Protein AF-0000000071929006 (afdb_homodimer)

Secondary structure (DSSP, 8-state):
--SSPP--EEEEEEEEEEETTEEEEEEEEETTEEEEE-SEEEPPTT--HHHHHHHHHHHHH-------EEEEEEEE--TT-SSEEEEEEEEEE-SS---S-----TT--EEEEEEE-HHHHHHTGGGBSSHHHHHHHHHHHTT--B-GGGEEEE-/--SSPP--EEEEEEEEEEETTEEEEEEEEETTEEEEE-SEEEPPTT--HHHHHHHHHHHHH-------EEEEEEEE--TT-SSEEEEEEEEEE-SS---S-----TT--EEEEEEE-HHHHHHTGGGBSSHHHHHHHHHHHTT--B-GGGEEEE-

Radius of gyration: 20.48 Å; Cα contacts (8 Å, |Δi|>4): 685; chains: 2; bounding box: 36×58×46 Å

Structure (mmCIF, N/CA/C/O backbone):
data_AF-0000000071929006-model_v1
#
loop_
_entity.id
_entity.type
_entity.pdbx_description
1 polymer 'Phosphatase NudJ'
#
loop_
_atom_site.group_PDB
_atom_site.id
_atom_site.type_symbol
_atom_site.label_atom_id
_atom_site.label_alt_id
_atom_site.label_comp_id
_atom_site.label_asym_id
_atom_site.label_entity_id
_atom_site.label_seq_id
_atom_site.pdbx_PDB_ins_code
_atom_site.Cartn_x
_atom_site.Cartn_y
_atom_site.Cartn_z
_atom_site.occupancy
_atom_site.B_iso_or_equiv
_atom_site.auth_seq_id
_atom_site.auth_comp_id
_atom_site.auth_asym_id
_atom_site.auth_atom_id
_atom_site.pdbx_PDB_model_num
ATOM 1 N N . MET A 1 1 ? 13.945 -11.727 -16.266 1 41.94 1 MET A N 1
ATOM 2 C CA . MET A 1 1 ? 13.828 -10.539 -15.414 1 41.94 1 MET A CA 1
ATOM 3 C C . MET A 1 1 ? 13.758 -9.273 -16.25 1 41.94 1 MET A C 1
ATOM 5 O O . MET A 1 1 ? 14.547 -9.094 -17.188 1 41.94 1 MET A O 1
ATOM 9 N N . SER A 1 2 ? 12.625 -8.641 -16.328 1 49.97 2 SER A N 1
ATOM 10 C CA . SER A 1 2 ? 12.688 -7.402 -17.109 1 49.97 2 SER A CA 1
ATOM 11 C C . SER A 1 2 ? 13.945 -6.609 -16.781 1 49.97 2 SER A C 1
ATOM 13 O O . SER A 1 2 ? 14.398 -6.602 -15.633 1 49.97 2 SER A O 1
ATOM 15 N N . ASP A 1 3 ? 14.703 -6.391 -17.781 1 58.72 3 ASP A N 1
ATOM 16 C CA . ASP A 1 3 ? 15.961 -5.66 -17.875 1 58.72 3 ASP A CA 1
ATOM 17 C C . ASP A 1 3 ? 15.859 -4.305 -17.172 1 58.72 3 ASP A C 1
ATOM 19 O O . ASP A 1 3 ? 16.781 -3.49 -17.234 1 58.72 3 ASP A O 1
ATOM 23 N N . HIS A 1 4 ? 14.656 -4.059 -16.688 1 66.06 4 HIS A N 1
ATOM 24 C CA . HIS A 1 4 ? 14.625 -2.707 -16.141 1 66.06 4 HIS A CA 1
ATOM 25 C C . HIS A 1 4 ? 15.156 -2.674 -14.711 1 66.06 4 HIS A C 1
ATOM 27 O O . HIS A 1 4 ? 14.922 -3.604 -13.938 1 66.06 4 HIS A O 1
ATOM 33 N N . PRO A 1 5 ? 16.094 -1.791 -14.578 1 77.19 5 PRO A N 1
ATOM 34 C CA . PRO A 1 5 ? 16.5 -1.598 -13.18 1 77.19 5 PRO A CA 1
ATOM 35 C C . PRO A 1 5 ? 15.312 -1.439 -12.234 1 77.19 5 PRO A C 1
ATOM 37 O O . PRO A 1 5 ? 14.219 -1.073 -12.672 1 77.19 5 PRO A O 1
ATOM 40 N N . PRO A 1 6 ? 15.469 -1.834 -11.141 1 82.88 6 PRO A N 1
ATOM 41 C CA . PRO A 1 6 ? 14.375 -1.71 -10.18 1 82.88 6 PRO A CA 1
ATOM 42 C C . PRO A 1 6 ? 13.852 -0.279 -10.055 1 82.88 6 PRO A C 1
ATOM 44 O O . PRO A 1 6 ? 14.633 0.673 -10.125 1 82.88 6 PRO A O 1
ATOM 47 N N . LEU A 1 7 ? 12.508 -0.113 -10.07 1 89.25 7 LEU A N 1
ATOM 48 C CA . LEU A 1 7 ? 11.844 1.174 -9.891 1 89.25 7 LEU A CA 1
ATOM 49 C C . LEU A 1 7 ? 12.273 1.827 -8.578 1 89.25 7 LEU A C 1
ATOM 51 O O . LEU A 1 7 ? 12.055 1.27 -7.5 1 89.25 7 LEU A O 1
ATOM 55 N N . PRO A 1 8 ? 13.039 2.947 -8.656 1 92.88 8 PRO A N 1
ATOM 56 C CA . PRO A 1 8 ? 13.352 3.631 -7.402 1 92.88 8 PRO A CA 1
ATOM 57 C C . PRO A 1 8 ? 12.109 3.984 -6.598 1 92.88 8 PRO A C 1
ATOM 59 O O . PRO A 1 8 ? 11.227 4.695 -7.094 1 92.88 8 PRO A O 1
ATOM 62 N N . THR A 1 9 ? 11.984 3.471 -5.402 1 96.19 9 THR A N 1
ATOM 63 C CA . THR A 1 9 ? 10.758 3.568 -4.625 1 96.19 9 THR A CA 1
ATOM 64 C C . THR A 1 9 ? 11.047 4.098 -3.223 1 96.19 9 THR A C 1
ATOM 66 O O . THR A 1 9 ? 12.039 3.723 -2.604 1 96.19 9 THR A O 1
ATOM 69 N N . ARG A 1 10 ? 10.227 5.039 -2.77 1 96.44 10 ARG A N 1
ATOM 70 C CA . ARG A 1 10 ? 10.234 5.523 -1.392 1 96.44 10 ARG A CA 1
ATOM 71 C C . ARG A 1 10 ? 8.922 5.184 -0.687 1 96.44 10 ARG A C 1
ATOM 73 O O . ARG A 1 10 ? 7.844 5.469 -1.203 1 96.44 10 ARG A O 1
ATOM 80 N N . LEU A 1 11 ? 9.055 4.543 0.433 1 97.5 11 LEU A N 1
ATOM 81 C CA . LEU A 1 11 ? 7.891 4.164 1.226 1 97.5 11 LEU A CA 1
ATOM 82 C C . LEU A 1 11 ? 7.586 5.219 2.285 1 97.5 11 LEU A C 1
ATOM 84 O O . LEU A 1 11 ? 8.43 5.512 3.135 1 97.5 11 LEU A O 1
ATOM 88 N N . THR A 1 12 ? 6.363 5.801 2.209 1 97.62 12 THR A N 1
ATOM 89 C CA . THR A 1 12 ? 5.996 6.855 3.145 1 97.62 12 THR A CA 1
ATOM 90 C C . THR A 1 12 ? 4.605 6.602 3.727 1 97.62 12 THR A C 1
ATOM 92 O O . THR A 1 12 ? 3.844 5.793 3.195 1 97.62 12 THR A O 1
ATOM 95 N N . VAL A 1 13 ? 4.359 7.242 4.824 1 98.56 13 VAL A N 1
ATOM 96 C CA . VAL A 1 13 ? 3.059 7.207 5.484 1 98.56 13 VAL A CA 1
ATOM 97 C C . VAL A 1 13 ? 2.598 8.633 5.797 1 98.56 13 VAL A C 1
ATOM 99 O O . VAL A 1 13 ? 3.42 9.539 5.941 1 98.56 13 VAL A O 1
ATOM 102 N N . ALA A 1 14 ? 1.337 8.789 5.828 1 98.62 14 ALA A N 1
ATOM 103 C CA . ALA A 1 14 ? 0.711 10.023 6.289 1 98.62 14 ALA A CA 1
ATOM 104 C C . ALA A 1 14 ? -0.351 9.742 7.348 1 98.62 14 ALA A C 1
ATOM 106 O O . ALA A 1 14 ? -0.972 8.672 7.344 1 98.62 14 ALA A O 1
ATOM 107 N N . ALA A 1 15 ? -0.536 10.617 8.219 1 98.75 15 ALA A N 1
ATOM 108 C CA . ALA A 1 15 ? -1.601 10.586 9.219 1 98.75 15 ALA A CA 1
ATOM 109 C C . ALA A 1 15 ? -2.713 11.57 8.867 1 98.75 15 ALA A C 1
ATOM 111 O O . ALA A 1 15 ? -2.502 12.781 8.875 1 98.75 15 ALA A O 1
ATOM 112 N N . LEU A 1 16 ? -3.82 11.109 8.523 1 98.81 16 LEU A N 1
ATOM 113 C CA . LEU A 1 16 ? -5.004 11.953 8.422 1 98.81 16 LEU A CA 1
ATOM 114 C C . LEU A 1 16 ? -5.707 12.078 9.766 1 98.81 16 LEU A C 1
ATOM 116 O O . LEU A 1 16 ? -6.355 11.133 10.219 1 98.81 16 LEU A O 1
ATOM 120 N N . VAL A 1 17 ? -5.582 13.172 10.344 1 98.56 17 VAL A N 1
ATOM 121 C CA . VAL A 1 17 ? -6.133 13.406 11.68 1 98.56 17 VAL A CA 1
ATOM 122 C C . VAL A 1 17 ? -7.359 14.312 11.578 1 98.56 17 VAL A C 1
ATOM 124 O O . VAL A 1 17 ? -7.289 15.406 11.016 1 98.56 17 VAL A O 1
ATOM 127 N N . HIS A 1 18 ? -8.414 13.797 12.078 1 98.44 18 HIS A N 1
ATOM 128 C CA . HIS A 1 18 ? -9.688 14.508 11.992 1 98.44 18 HIS A CA 1
ATOM 129 C C . HIS A 1 18 ? -10.273 14.742 13.375 1 98.44 18 HIS A C 1
ATOM 131 O O . HIS A 1 18 ? -10.234 13.852 14.227 1 98.44 18 HIS A O 1
ATOM 137 N N . TRP A 1 19 ? -10.742 15.891 13.609 1 96.75 19 TRP A N 1
ATOM 138 C CA . TRP A 1 19 ? -11.438 16.25 14.844 1 96.75 19 TRP A CA 1
ATOM 139 C C . TRP A 1 19 ? -12.539 17.266 14.57 1 96.75 19 TRP A C 1
ATOM 141 O O . TRP A 1 19 ? -12.266 18.391 14.141 1 96.75 19 TRP A O 1
ATOM 151 N N . GLN A 1 20 ? -13.758 16.906 14.781 1 94.69 20 GLN A N 1
ATOM 152 C CA . GLN A 1 20 ? -14.914 17.781 14.711 1 94.69 20 GLN A CA 1
ATOM 153 C C . GLN A 1 20 ? -14.906 18.609 13.43 1 94.69 20 GLN A C 1
ATOM 155 O O . GLN A 1 20 ? -15.031 19.844 13.469 1 94.69 20 GLN A O 1
ATOM 160 N N . GLY A 1 21 ? -14.711 17.953 12.359 1 95.88 21 GLY A N 1
ATOM 161 C CA . GLY A 1 21 ? -14.836 18.594 11.062 1 95.88 21 GLY A CA 1
ATOM 162 C C . GLY A 1 21 ? -13.562 19.297 10.617 1 95.88 21 GLY A C 1
ATOM 163 O O . GLY A 1 21 ? -13.531 19.922 9.555 1 95.88 21 GLY A O 1
ATOM 164 N N . ARG A 1 22 ? -12.57 19.234 11.375 1 97.31 22 ARG A N 1
ATOM 165 C CA . ARG A 1 22 ? -11.289 19.844 11.047 1 97.31 22 ARG A CA 1
ATOM 166 C C . ARG A 1 22 ? -10.203 18.797 10.844 1 97.31 22 ARG A C 1
ATOM 168 O O . ARG A 1 22 ? -10.281 17.703 11.406 1 97.31 22 ARG A O 1
ATOM 175 N N . PHE A 1 23 ? -9.25 19.156 10.07 1 98.31 23 PHE A N 1
ATOM 176 C CA . PHE A 1 23 ? -8.117 18.297 9.781 1 98.31 23 PHE A CA 1
ATOM 177 C C . PHE A 1 23 ? -6.816 18.938 10.258 1 98.31 23 PHE A C 1
ATOM 179 O O . PHE A 1 23 ? -6.621 20.141 10.117 1 98.31 23 PHE A O 1
ATOM 186 N N . LEU A 1 24 ? -5.953 18.078 10.805 1 97.69 24 LEU A N 1
ATOM 187 C CA . LEU A 1 24 ? -4.641 18.547 11.242 1 97.69 24 LEU A CA 1
ATOM 188 C C . LEU A 1 24 ? -3.662 18.578 10.07 1 97.69 24 LEU A C 1
ATOM 190 O O . LEU A 1 24 ? -3.439 17.578 9.406 1 97.69 24 LEU A O 1
ATOM 194 N N . LEU A 1 25 ? -3.117 19.734 9.773 1 97.44 25 LEU A N 1
ATOM 195 C CA . LEU A 1 25 ? -2.037 19.891 8.805 1 97.44 25 LEU A CA 1
ATOM 196 C C . LEU A 1 25 ? -0.809 20.516 9.461 1 97.44 25 LEU A C 1
ATOM 198 O O . LEU A 1 25 ? -0.928 21.234 10.453 1 97.44 25 LEU A O 1
ATOM 202 N N . VAL A 1 26 ? 0.302 20.188 8.93 1 96.5 26 VAL A N 1
ATOM 203 C CA . VAL A 1 26 ? 1.551 20.797 9.375 1 96.5 26 VAL A CA 1
ATOM 204 C C . VAL A 1 26 ? 2.08 21.734 8.297 1 96.5 26 VAL A C 1
ATOM 206 O O . VAL A 1 26 ? 1.919 21.484 7.105 1 96.5 26 VAL A O 1
ATOM 209 N N . GLU A 1 27 ? 2.594 22.766 8.766 1 94.94 27 GLU A N 1
ATOM 210 C CA . GLU A 1 27 ? 3.256 23.734 7.898 1 94.94 27 GLU A CA 1
ATOM 211 C C . GLU A 1 27 ? 4.762 23.484 7.844 1 94.94 27 GLU A C 1
ATOM 213 O O . GLU A 1 27 ? 5.43 23.438 8.883 1 94.94 27 GLU A O 1
ATOM 218 N N . GLU A 1 28 ? 5.223 23.266 6.684 1 92.88 28 GLU A N 1
ATOM 219 C CA . GLU A 1 28 ? 6.648 23 6.5 1 92.88 28 GLU A CA 1
ATOM 220 C C . GLU A 1 28 ? 7.258 23.969 5.492 1 92.88 28 GLU A C 1
ATOM 222 O O . GLU A 1 28 ? 6.562 24.469 4.609 1 92.88 28 GLU A O 1
ATOM 227 N N . GLU A 1 29 ? 8.531 24.219 5.688 1 88.31 29 GLU A N 1
ATOM 228 C CA . GLU A 1 29 ? 9.273 25.016 4.711 1 88.31 29 GLU A CA 1
ATOM 229 C C . GLU A 1 29 ? 10.031 24.109 3.732 1 88.31 29 GLU A C 1
ATOM 231 O O . GLU A 1 29 ? 10.859 23.297 4.145 1 88.31 29 GLU A O 1
ATOM 236 N N . ILE A 1 30 ? 9.719 24.234 2.457 1 84.06 30 ILE A N 1
ATOM 237 C CA . ILE A 1 30 ? 10.375 23.469 1.397 1 84.06 30 ILE A CA 1
ATOM 238 C C . ILE A 1 30 ? 10.922 24.422 0.342 1 84.06 30 ILE A C 1
ATOM 240 O O . ILE A 1 30 ? 10.164 25.141 -0.317 1 84.06 30 ILE A O 1
ATOM 244 N N . LYS A 1 31 ? 12.219 24.438 0.103 1 84.69 31 LYS A N 1
ATOM 245 C CA . LYS A 1 31 ? 12.883 25.297 -0.875 1 84.69 31 LYS A CA 1
ATOM 246 C C . LYS A 1 31 ? 12.453 26.75 -0.703 1 84.69 31 LYS A C 1
ATOM 248 O O . LYS A 1 31 ? 12.086 27.406 -1.675 1 84.69 31 LYS A O 1
ATOM 253 N N . GLY A 1 32 ? 12.305 27.172 0.495 1 85.19 32 GLY A N 1
ATOM 254 C CA . GLY A 1 32 ? 12.016 28.547 0.821 1 85.19 32 GLY A CA 1
ATOM 255 C C . GLY A 1 32 ? 10.539 28.891 0.739 1 85.19 32 GLY A C 1
ATOM 256 O O . GLY A 1 32 ? 10.148 30.047 0.874 1 85.19 32 GLY A O 1
ATOM 257 N N . GLN A 1 33 ? 9.688 27.922 0.508 1 90.56 33 GLN A N 1
ATOM 258 C CA . GLN A 1 33 ? 8.25 28.125 0.433 1 90.56 33 GLN A CA 1
ATOM 259 C C . GLN A 1 33 ? 7.523 27.344 1.522 1 90.56 33 GLN A C 1
ATOM 261 O O . GLN A 1 33 ? 7.902 26.219 1.839 1 90.56 33 GLN A O 1
ATOM 266 N N . CYS A 1 34 ? 6.508 28 2.027 1 91.81 34 CYS A N 1
ATOM 267 C CA . CYS A 1 34 ? 5.668 27.328 3.006 1 91.81 34 CYS A CA 1
ATOM 268 C C . CYS A 1 34 ? 4.66 26.422 2.318 1 91.81 34 CYS A C 1
ATOM 270 O O . CYS A 1 34 ? 3.98 26.828 1.379 1 91.81 34 CYS A O 1
ATOM 272 N N . ARG A 1 35 ? 4.668 25.219 2.783 1 95.88 35 ARG A N 1
ATOM 273 C CA . ARG A 1 35 ? 3.73 24.219 2.258 1 95.88 35 ARG A CA 1
ATOM 274 C C . ARG A 1 35 ? 2.957 23.547 3.385 1 95.88 35 ARG A C 1
ATOM 276 O O . ARG A 1 35 ? 3.463 23.422 4.5 1 95.88 35 ARG A O 1
ATOM 283 N N . PHE A 1 36 ? 1.755 23.156 3.072 1 96.94 36 PHE A N 1
ATOM 284 C CA . PHE A 1 36 ? 0.918 22.422 4.02 1 96.94 36 PHE A CA 1
ATOM 285 C C . PHE A 1 36 ? 0.869 20.938 3.674 1 96.94 36 PHE A C 1
ATOM 287 O O . PHE A 1 36 ? 0.676 20.578 2.512 1 96.94 36 PHE A O 1
ATOM 294 N N . ASN A 1 37 ? 1.076 20.219 4.68 1 97.12 37 ASN A N 1
ATOM 295 C CA . ASN A 1 37 ? 1.075 18.766 4.539 1 97.12 37 ASN A CA 1
ATOM 296 C C . ASN A 1 37 ? 0.328 18.094 5.684 1 97.12 37 ASN A C 1
ATOM 298 O O . ASN A 1 37 ? -0.035 18.75 6.664 1 97.12 37 ASN A O 1
ATOM 302 N N . GLN A 1 38 ? -0.061 16.891 5.562 1 98.06 38 GLN A N 1
ATOM 303 C CA . GLN A 1 38 ? -0.378 16.047 6.707 1 98.06 38 GLN A CA 1
ATOM 304 C C . GLN A 1 38 ? 0.888 15.617 7.449 1 98.06 38 GLN A C 1
ATOM 306 O O . GLN A 1 38 ? 1.979 15.625 6.875 1 98.06 38 GLN A O 1
ATOM 311 N N . PRO A 1 39 ? 0.775 15.367 8.805 1 97.06 39 PRO A N 1
ATOM 312 C CA . PRO A 1 39 ? 1.935 14.688 9.383 1 97.06 39 PRO A CA 1
ATOM 313 C C . PRO A 1 39 ? 2.336 13.43 8.609 1 97.06 39 PRO A C 1
ATOM 315 O O . PRO A 1 39 ? 1.505 12.547 8.391 1 97.06 39 PRO A O 1
ATOM 318 N N . ALA A 1 40 ? 3.561 13.422 8.148 1 97.12 40 ALA A N 1
ATOM 319 C CA . ALA A 1 40 ? 3.982 12.352 7.246 1 97.12 40 ALA A CA 1
ATOM 320 C C . ALA A 1 40 ? 5.496 12.148 7.305 1 97.12 40 ALA A C 1
ATOM 322 O O . ALA A 1 40 ? 6.219 12.992 7.844 1 97.12 40 ALA A O 1
ATOM 323 N N . GLY A 1 41 ? 5.949 11.055 6.758 1 95.56 41 GLY A N 1
ATOM 324 C CA . GLY A 1 41 ? 7.379 10.805 6.684 1 95.56 41 GLY A CA 1
ATOM 325 C C . GLY A 1 41 ? 7.719 9.438 6.121 1 95.56 41 GLY A C 1
ATOM 326 O O . GLY A 1 41 ? 6.828 8.688 5.727 1 95.56 41 GLY A O 1
ATOM 327 N N . HIS A 1 42 ? 8.969 9.188 6.055 1 96.88 42 HIS A N 1
ATOM 328 C CA . HIS A 1 42 ? 9.461 7.91 5.559 1 96.88 42 HIS A CA 1
ATOM 329 C C . HIS A 1 42 ? 9.305 6.812 6.609 1 96.88 42 HIS A C 1
ATOM 331 O O . HIS A 1 42 ? 9.406 7.082 7.809 1 96.88 42 HIS A O 1
ATOM 337 N N . VAL A 1 43 ? 9.016 5.637 6.086 1 97.19 43 VAL A N 1
ATOM 338 C CA . VAL A 1 43 ? 9.047 4.473 6.969 1 97.19 43 VAL A CA 1
ATOM 339 C C . VAL A 1 43 ? 10.492 4.129 7.324 1 97.19 43 VAL A C 1
ATOM 341 O O . VAL A 1 43 ? 11.367 4.148 6.461 1 97.19 43 VAL A O 1
ATOM 344 N N . GLU A 1 44 ? 10.75 3.852 8.578 1 95.31 44 GLU A N 1
ATOM 345 C CA . GLU A 1 44 ? 12.086 3.518 9.055 1 95.31 44 GLU A CA 1
ATOM 346 C C . GLU A 1 44 ? 12.258 2.01 9.219 1 95.31 44 GLU A C 1
ATOM 348 O O . GLU A 1 44 ? 11.266 1.277 9.312 1 95.31 44 GLU A O 1
ATOM 353 N N . PRO A 1 45 ? 13.508 1.578 9.219 1 93.19 45 PRO A N 1
ATOM 354 C CA . PRO A 1 45 ? 13.742 0.142 9.391 1 93.19 45 PRO A CA 1
ATOM 355 C C . PRO A 1 45 ? 13.125 -0.408 10.672 1 93.19 45 PRO A C 1
ATOM 357 O O . PRO A 1 45 ? 13.234 0.217 11.734 1 93.19 45 PRO A O 1
ATOM 360 N N . GLY A 1 46 ? 12.414 -1.572 10.539 1 92.19 46 GLY A N 1
ATOM 361 C CA . GLY A 1 46 ? 11.914 -2.273 11.711 1 92.19 46 GLY A CA 1
ATOM 362 C C . GLY A 1 46 ? 10.516 -1.855 12.109 1 92.19 46 GLY A C 1
ATOM 363 O O . GLY A 1 46 ? 9.914 -2.449 13.008 1 92.19 46 GLY A O 1
ATOM 364 N N . GLU A 1 47 ? 9.922 -0.878 11.508 1 95.5 47 GLU A N 1
ATOM 365 C CA . GLU A 1 47 ? 8.562 -0.493 11.844 1 95.5 47 GLU A CA 1
ATOM 366 C C . GLU A 1 47 ? 7.582 -0.885 10.742 1 95.5 47 GLU A C 1
ATOM 368 O O . GLU A 1 47 ? 7.957 -0.95 9.57 1 95.5 47 GLU A O 1
ATOM 373 N N . ASP A 1 48 ? 6.395 -1.175 11.133 1 97.62 48 ASP A N 1
ATOM 374 C CA . ASP A 1 48 ? 5.34 -1.362 10.141 1 97.62 48 ASP A CA 1
ATOM 375 C C . ASP A 1 48 ? 4.688 -0.031 9.781 1 97.62 48 ASP A C 1
ATOM 377 O O . ASP A 1 48 ? 5.094 1.022 10.273 1 97.62 48 ASP A O 1
ATOM 381 N N . LEU A 1 49 ? 3.742 -0.049 8.945 1 98.44 49 LEU A N 1
ATOM 382 C CA . LEU A 1 49 ? 3.166 1.172 8.391 1 98.44 49 LEU A CA 1
ATOM 383 C C . LEU A 1 49 ? 2.398 1.944 9.453 1 98.44 49 LEU A C 1
ATOM 385 O O . LEU A 1 49 ? 2.443 3.176 9.484 1 98.44 49 LEU A O 1
ATOM 389 N N . ILE A 1 50 ? 1.713 1.208 10.305 1 98.75 50 ILE A N 1
ATOM 390 C CA . ILE A 1 50 ? 0.917 1.833 11.352 1 98.75 50 ILE A CA 1
ATOM 391 C C . ILE A 1 50 ? 1.84 2.473 12.391 1 98.75 50 ILE A C 1
ATOM 393 O O . ILE A 1 50 ? 1.622 3.613 12.805 1 98.75 50 ILE A O 1
ATOM 397 N N . GLN A 1 51 ? 2.869 1.768 12.766 1 98.38 51 GLN A N 1
ATOM 398 C CA . GLN A 1 51 ? 3.865 2.297 13.688 1 98.38 51 GLN A CA 1
ATOM 399 C C . GLN A 1 51 ? 4.508 3.568 13.141 1 98.38 51 GLN A C 1
ATOM 401 O O . GLN A 1 51 ? 4.695 4.539 13.875 1 98.38 51 GLN A O 1
ATOM 406 N N . ALA A 1 52 ? 4.887 3.531 11.914 1 98 52 ALA A N 1
ATOM 407 C CA . ALA A 1 52 ? 5.488 4.691 11.266 1 98 52 ALA A CA 1
ATOM 408 C C . ALA A 1 52 ? 4.551 5.895 11.32 1 98 52 ALA A C 1
ATOM 410 O O . ALA A 1 52 ? 4.977 7.008 11.641 1 98 52 ALA A O 1
ATOM 411 N N . ALA A 1 53 ? 3.256 5.691 11.016 1 98.5 53 ALA A N 1
ATOM 412 C CA . ALA A 1 53 ? 2.277 6.773 11.031 1 98.5 53 ALA A CA 1
ATOM 413 C C . ALA A 1 53 ? 2.141 7.371 12.43 1 98.5 53 ALA A C 1
ATOM 415 O O . ALA A 1 53 ? 2.102 8.594 12.586 1 98.5 53 ALA A O 1
ATOM 416 N N . CYS A 1 54 ? 2.098 6.488 13.406 1 98.12 54 CYS A N 1
ATOM 417 C CA . CYS A 1 54 ? 1.987 6.938 14.789 1 98.12 54 CYS A CA 1
ATOM 418 C C . CYS A 1 54 ? 3.225 7.727 15.203 1 98.12 54 CYS A C 1
ATOM 420 O O . CYS A 1 54 ? 3.113 8.758 15.867 1 98.12 54 CYS A O 1
ATOM 422 N N . ARG A 1 55 ? 4.363 7.219 14.859 1 96.88 55 ARG A N 1
ATOM 423 C CA . ARG A 1 55 ? 5.609 7.898 15.195 1 96.88 55 ARG A CA 1
ATOM 424 C C . ARG A 1 55 ? 5.668 9.281 14.555 1 96.88 55 ARG A C 1
ATOM 426 O O . ARG A 1 55 ? 5.961 10.273 15.234 1 96.88 55 ARG A O 1
ATOM 433 N N . GLU A 1 56 ? 5.387 9.367 13.258 1 96.44 56 GLU A N 1
ATOM 434 C CA . GLU A 1 56 ? 5.434 10.641 12.539 1 96.44 56 GLU A CA 1
ATOM 435 C C . GLU A 1 56 ? 4.426 11.633 13.117 1 96.44 56 GLU A C 1
ATOM 437 O O . GLU A 1 56 ? 4.699 12.828 13.188 1 96.44 56 GLU A O 1
ATOM 442 N N . LEU A 1 57 ? 3.221 11.141 13.438 1 96.75 57 LEU A N 1
ATOM 443 C CA . LEU A 1 57 ? 2.225 12 14.078 1 96.75 57 LEU A CA 1
ATOM 444 C C . LEU A 1 57 ? 2.773 12.617 15.359 1 96.75 57 LEU A C 1
ATOM 446 O O . LEU A 1 57 ? 2.701 13.836 15.547 1 96.75 57 LEU A O 1
ATOM 450 N N . LYS A 1 58 ? 3.355 11.789 16.156 1 95.31 58 LYS A N 1
ATOM 451 C CA . LYS A 1 58 ? 3.904 12.258 17.422 1 95.31 58 LYS A CA 1
ATOM 452 C C . LYS A 1 58 ? 5.07 13.219 17.203 1 95.31 58 LYS A C 1
ATOM 454 O O . LYS A 1 58 ? 5.129 14.289 17.812 1 95.31 58 LYS A O 1
ATOM 459 N N . GLU A 1 59 ? 5.973 12.859 16.359 1 93.81 59 GLU A N 1
ATOM 460 C CA . GLU A 1 59 ? 7.172 13.656 16.109 1 93.81 59 GLU A CA 1
ATOM 461 C C . GLU A 1 59 ? 6.816 15.039 15.578 1 93.81 59 GLU A C 1
ATOM 463 O O . GLU A 1 59 ? 7.387 16.047 16.016 1 93.81 59 GLU A O 1
ATOM 468 N N . GLU A 1 60 ? 5.859 15.109 14.688 1 94.88 60 GLU A N 1
ATOM 469 C CA . GLU A 1 60 ? 5.629 16.359 13.969 1 94.88 60 GLU A CA 1
ATOM 470 C C . GLU A 1 60 ? 4.566 17.203 14.656 1 94.88 60 GLU A C 1
ATOM 472 O O . GLU A 1 60 ? 4.43 18.391 14.367 1 94.88 60 GLU A O 1
ATOM 477 N N . THR A 1 61 ? 3.791 16.625 15.594 1 94.56 61 THR A N 1
ATOM 478 C CA . THR A 1 61 ? 2.68 17.391 16.141 1 94.56 61 THR A CA 1
ATOM 479 C C . THR A 1 61 ? 2.604 17.234 17.656 1 94.56 61 THR A C 1
ATOM 481 O O . THR A 1 61 ? 1.888 17.984 18.328 1 94.56 61 THR A O 1
ATOM 484 N N . GLY A 1 62 ? 3.275 16.234 18.203 1 92.81 62 GLY A N 1
ATOM 485 C CA . GLY A 1 62 ? 3.197 15.953 19.625 1 92.81 62 GLY A CA 1
ATOM 486 C C . GLY A 1 62 ? 1.963 15.156 20.016 1 92.81 62 GLY A C 1
ATOM 487 O O . GLY A 1 62 ? 1.798 14.781 21.172 1 92.81 62 GLY A O 1
ATOM 488 N N . LEU A 1 63 ? 1.146 14.789 19.109 1 93.75 63 LEU A N 1
ATOM 489 C CA . LEU A 1 63 ? -0.099 14.086 19.406 1 93.75 63 LEU A CA 1
ATOM 490 C C . LEU A 1 63 ? 0.115 12.578 19.406 1 93.75 63 LEU A C 1
ATOM 492 O O . LEU A 1 63 ? 0.855 12.055 18.562 1 93.75 63 LEU A O 1
ATOM 496 N N . THR A 1 64 ? -0.528 12 20.359 1 94.12 64 THR A N 1
ATOM 497 C CA . THR A 1 64 ? -0.673 10.555 20.359 1 94.12 64 THR A CA 1
ATOM 498 C C . THR A 1 64 ? -2.143 10.156 20.25 1 94.12 64 THR A C 1
ATOM 500 O O . THR A 1 64 ? -2.998 10.719 20.938 1 94.12 64 THR A O 1
ATOM 503 N N . ALA A 1 65 ? -2.416 9.336 19.375 1 95.62 65 ALA A N 1
ATOM 504 C CA . ALA A 1 65 ? -3.781 8.859 19.141 1 95.62 65 ALA A CA 1
ATOM 505 C C . ALA A 1 65 ? -3.789 7.438 18.594 1 95.62 65 ALA A C 1
ATOM 507 O O . ALA A 1 65 ? -2.781 6.969 18.062 1 95.62 65 ALA A O 1
ATOM 508 N N . ALA A 1 66 ? -4.898 6.777 18.766 1 96.81 66 ALA A N 1
ATOM 509 C CA . ALA A 1 66 ? -5.062 5.441 18.203 1 96.81 66 ALA A CA 1
ATOM 510 C C . ALA A 1 66 ? -5.531 5.512 16.75 1 96.81 66 ALA A C 1
ATOM 512 O O . ALA A 1 66 ? -6.48 6.23 16.422 1 96.81 66 ALA A O 1
ATOM 513 N N . PRO A 1 67 ? -4.859 4.797 15.883 1 98.5 67 PRO A N 1
ATOM 514 C CA . PRO A 1 67 ? -5.363 4.738 14.508 1 98.5 67 PRO A CA 1
ATOM 515 C C . PRO A 1 67 ? -6.738 4.082 14.406 1 98.5 67 PRO A C 1
ATOM 517 O O . PRO A 1 67 ? -7.035 3.145 15.156 1 98.5 67 PRO A O 1
ATOM 520 N N . THR A 1 68 ? -7.559 4.453 13.453 1 98.44 68 THR A N 1
ATOM 521 C CA . THR A 1 68 ? -8.938 3.98 13.383 1 98.44 68 THR A CA 1
ATOM 522 C C . THR A 1 68 ? -9.211 3.311 12.039 1 98.44 68 THR A C 1
ATOM 524 O O . THR A 1 68 ? -10.234 2.648 11.867 1 98.44 68 THR A O 1
ATOM 527 N N . GLY A 1 69 ? -8.414 3.482 11.094 1 98.56 69 GLY A N 1
ATOM 528 C CA . GLY A 1 69 ? -8.508 2.934 9.75 1 98.56 69 GLY A CA 1
ATOM 529 C C . GLY A 1 69 ? -7.441 3.461 8.82 1 98.56 69 GLY A C 1
ATOM 530 O O . GLY A 1 69 ? -6.473 4.082 9.258 1 98.56 69 GLY A O 1
ATOM 531 N N . TRP A 1 70 ? -7.527 3.186 7.527 1 98.62 70 TRP A N 1
ATOM 532 C CA . TRP A 1 70 ? -6.629 3.773 6.535 1 98.62 70 TRP A CA 1
ATOM 533 C C . TRP A 1 70 ? -7.344 3.971 5.203 1 98.62 70 TRP A C 1
ATOM 535 O O . TRP A 1 70 ? -8.492 3.553 5.039 1 98.62 70 TRP A O 1
ATOM 545 N N . LEU A 1 71 ? -6.793 4.699 4.32 1 98.81 71 LEU A N 1
ATOM 546 C CA . LEU A 1 71 ? -7.516 5.223 3.164 1 98.81 71 LEU A CA 1
ATOM 547 C C . LEU A 1 71 ? -7.129 4.469 1.896 1 98.81 71 LEU A C 1
ATOM 549 O O . LEU A 1 71 ? -7.82 4.562 0.879 1 98.81 71 LEU A O 1
ATOM 553 N N . GLY A 1 72 ? -5.988 3.758 1.91 1 98.44 72 GLY A N 1
ATOM 554 C CA . GLY A 1 72 ? -5.535 3.062 0.716 1 98.44 72 GLY A CA 1
ATOM 555 C C . GLY A 1 72 ? -4.082 3.35 0.375 1 98.44 72 GLY A C 1
ATOM 556 O O . GLY A 1 72 ? -3.307 3.764 1.238 1 98.44 72 GLY A O 1
ATOM 557 N N . VAL A 1 73 ? -3.709 3.033 -0.819 1 98.75 73 VAL A N 1
ATOM 558 C CA . VAL A 1 73 ? -2.352 3.232 -1.312 1 98.75 73 VAL A CA 1
ATOM 559 C C . VAL A 1 73 ? -2.354 4.277 -2.426 1 98.75 73 VAL A C 1
ATOM 561 O O . VAL A 1 73 ? -3.207 4.242 -3.316 1 98.75 73 VAL A O 1
ATOM 564 N N . TYR A 1 74 ? -1.456 5.18 -2.311 1 98.5 74 TYR A N 1
ATOM 565 C CA . TYR A 1 74 ? -1.271 6.215 -3.322 1 98.5 74 TYR A CA 1
ATOM 566 C C . TYR A 1 74 ? 0.12 6.133 -3.939 1 98.5 74 TYR A C 1
ATOM 568 O O . TYR A 1 74 ? 1.124 6.312 -3.246 1 98.5 74 TYR A O 1
ATOM 576 N N . LEU A 1 75 ? 0.177 5.844 -5.203 1 97.75 75 LEU A N 1
ATOM 577 C CA . LEU A 1 75 ? 1.425 6.016 -5.941 1 97.75 75 LEU A CA 1
ATOM 578 C C . LEU A 1 75 ? 1.568 7.449 -6.438 1 97.75 75 LEU A C 1
ATOM 580 O O . LEU A 1 75 ? 0.619 8.023 -6.98 1 97.75 75 LEU A O 1
ATOM 584 N N . TYR A 1 76 ? 2.707 7.984 -6.117 1 96.94 76 TYR A N 1
ATOM 585 C CA . TYR A 1 76 ? 2.959 9.367 -6.512 1 96.94 76 TYR A CA 1
ATOM 586 C C . TYR A 1 76 ? 4.352 9.516 -7.113 1 96.94 76 TYR A C 1
ATOM 588 O O . TYR A 1 76 ? 5.348 9.148 -6.488 1 96.94 76 TYR A O 1
ATOM 596 N N . LYS A 1 77 ? 4.402 9.984 -8.336 1 95.69 77 LYS A N 1
ATOM 597 C CA . LYS A 1 77 ? 5.664 10.281 -9.016 1 95.69 77 LYS A CA 1
ATOM 598 C C . LYS A 1 77 ? 5.766 11.773 -9.352 1 95.69 77 LYS A C 1
ATOM 600 O O . LYS A 1 77 ? 5.32 12.203 -10.406 1 95.69 77 LYS A O 1
ATOM 605 N N . PRO A 1 78 ? 6.457 12.516 -8.414 1 92 78 PRO A N 1
ATOM 606 C CA . PRO A 1 78 ? 6.652 13.93 -8.75 1 92 78 PRO A CA 1
ATOM 607 C C . PRO A 1 78 ? 7.469 14.133 -10.023 1 92 78 PRO A C 1
ATOM 609 O O . PRO A 1 78 ? 8.367 13.336 -10.312 1 92 78 PRO A O 1
ATOM 612 N N . ALA A 1 79 ? 7.254 15.203 -10.711 1 87.94 79 ALA A N 1
ATOM 613 C CA . ALA A 1 79 ? 7.949 15.484 -11.969 1 87.94 79 ALA A CA 1
ATOM 614 C C . ALA A 1 79 ? 9.445 15.672 -11.734 1 87.94 79 ALA A C 1
ATOM 616 O O . ALA A 1 79 ? 10.258 15.312 -12.586 1 87.94 79 ALA A O 1
ATOM 617 N N . ASP A 1 80 ? 9.75 16.156 -10.688 1 87.81 80 ASP A N 1
ATOM 618 C CA . ASP A 1 80 ? 11.141 16.531 -10.445 1 87.81 80 ASP A CA 1
ATOM 619 C C . ASP A 1 80 ? 11.867 15.469 -9.633 1 87.81 80 ASP A C 1
ATOM 621 O O . ASP A 1 80 ? 12.953 15.719 -9.109 1 87.81 80 ASP A O 1
ATOM 625 N N . SER A 1 81 ? 11.32 14.281 -9.508 1 88.44 81 SER A N 1
ATOM 626 C CA . SER A 1 81 ? 11.953 13.219 -8.734 1 88.44 81 SER A CA 1
ATOM 627 C C . SER A 1 81 ? 12.125 11.953 -9.57 1 88.44 81 SER A C 1
ATOM 629 O O . SER A 1 81 ? 11.297 11.656 -10.43 1 88.44 81 SER A O 1
ATOM 631 N N . GLU A 1 82 ? 13.141 11.258 -9.227 1 89.25 82 GLU A N 1
ATOM 632 C CA . GLU A 1 82 ? 13.352 9.969 -9.875 1 89.25 82 GLU A CA 1
ATOM 633 C C . GLU A 1 82 ? 12.609 8.859 -9.133 1 89.25 82 GLU A C 1
ATOM 635 O O . GLU A 1 82 ? 12.344 7.793 -9.703 1 89.25 82 GLU A O 1
ATOM 640 N N . ALA A 1 83 ? 12.328 9.156 -7.977 1 93.5 83 ALA A N 1
ATOM 641 C CA . ALA A 1 83 ? 11.711 8.117 -7.152 1 93.5 83 ALA A CA 1
ATOM 642 C C . ALA A 1 83 ? 10.195 8.156 -7.266 1 93.5 83 ALA A C 1
ATOM 644 O O . ALA A 1 83 ? 9.602 9.227 -7.387 1 93.5 83 ALA A O 1
ATOM 645 N N . THR A 1 84 ? 9.625 7.008 -7.266 1 95.88 84 THR A N 1
ATOM 646 C CA . THR A 1 84 ? 8.188 6.859 -7.051 1 95.88 84 THR A CA 1
ATOM 647 C C . THR A 1 84 ? 7.879 6.664 -5.57 1 95.88 84 THR A C 1
ATOM 649 O O . THR A 1 84 ? 8.516 5.852 -4.898 1 95.88 84 THR A O 1
ATOM 652 N N . PHE A 1 85 ? 6.938 7.473 -5.141 1 96.38 85 PHE A N 1
ATOM 653 C CA . PHE A 1 85 ? 6.512 7.348 -3.75 1 96.38 85 PHE A CA 1
ATOM 654 C C . PHE A 1 85 ? 5.32 6.402 -3.633 1 96.38 85 PHE A C 1
ATOM 656 O O . PHE A 1 85 ? 4.375 6.488 -4.418 1 96.38 85 PHE A O 1
ATOM 663 N N . VAL A 1 86 ? 5.422 5.477 -2.744 1 97.75 86 VAL A N 1
ATOM 664 C CA . VAL A 1 86 ? 4.289 4.668 -2.301 1 97.75 86 VAL A CA 1
ATOM 665 C C . VAL A 1 86 ? 3.84 5.121 -0.915 1 97.75 86 VAL A C 1
ATOM 667 O O . VAL A 1 86 ? 4.539 4.902 0.076 1 97.75 86 VAL A O 1
ATOM 670 N N . ARG A 1 87 ? 2.697 5.754 -0.878 1 98.06 87 ARG A N 1
ATOM 671 C CA . ARG A 1 87 ? 2.205 6.379 0.344 1 98.06 87 ARG A CA 1
ATOM 672 C C . ARG A 1 87 ? 0.916 5.723 0.82 1 98.06 87 ARG A C 1
ATOM 674 O O . ARG A 1 87 ? 0.043 5.398 0.011 1 98.06 87 ARG A O 1
ATOM 681 N N . THR A 1 88 ? 0.796 5.359 2.039 1 98.38 88 THR A N 1
ATOM 682 C CA . THR A 1 88 ? -0.471 5.008 2.672 1 98.38 88 THR A CA 1
ATOM 683 C C . THR A 1 88 ? -0.868 6.055 3.707 1 98.38 88 THR A C 1
ATOM 685 O O . THR A 1 88 ? -0.007 6.645 4.363 1 98.38 88 THR A O 1
ATOM 688 N N . ALA A 1 89 ? -2.133 6.379 3.791 1 98.69 89 ALA A N 1
ATOM 689 C CA . ALA A 1 89 ? -2.648 7.348 4.754 1 98.69 89 ALA A CA 1
ATOM 690 C C . ALA A 1 89 ? -3.457 6.656 5.848 1 98.69 89 ALA A C 1
ATOM 692 O O . ALA A 1 89 ? -4.488 6.043 5.574 1 98.69 89 ALA A O 1
ATOM 693 N N . VAL A 1 90 ? -3.047 6.742 7.059 1 98.88 90 VAL A N 1
ATOM 694 C CA . VAL A 1 90 ? -3.721 6.156 8.219 1 98.88 90 VAL A CA 1
ATOM 695 C C . VAL A 1 90 ? -4.641 7.191 8.859 1 98.88 90 VAL A C 1
ATOM 697 O O . VAL A 1 90 ? -4.266 8.359 9.008 1 98.88 90 VAL A O 1
ATOM 700 N N . ILE A 1 91 ? -5.812 6.77 9.25 1 98.88 91 ILE A N 1
ATOM 701 C CA . ILE A 1 91 ? -6.832 7.664 9.789 1 98.88 91 ILE A CA 1
ATOM 702 C C . ILE A 1 91 ? -6.738 7.691 11.312 1 98.88 91 ILE A C 1
ATOM 704 O O . ILE A 1 91 ? -6.598 6.648 11.953 1 98.88 91 ILE A O 1
ATOM 708 N N . PHE A 1 92 ? -6.77 8.867 11.867 1 98.69 92 PHE A N 1
ATOM 709 C CA . PHE A 1 92 ? -6.91 9.117 13.297 1 98.69 92 PHE A CA 1
ATOM 710 C C . PHE A 1 92 ? -8.117 10 13.578 1 98.69 92 PHE A C 1
ATOM 712 O O . PHE A 1 92 ? -8.039 11.227 13.461 1 98.69 92 PHE A O 1
ATOM 719 N N . ASP A 1 93 ? -9.188 9.398 13.953 1 98.06 93 ASP A N 1
ATOM 720 C CA . ASP A 1 93 ? -10.367 10.141 14.383 1 98.06 93 ASP A CA 1
ATOM 721 C C . ASP A 1 93 ? -10.312 10.43 15.883 1 98.06 93 ASP A C 1
ATOM 723 O O . ASP A 1 93 ? -10.398 9.508 16.703 1 98.06 93 ASP A O 1
ATOM 727 N N . LEU A 1 94 ? -10.188 11.648 16.172 1 95.94 94 LEU A N 1
ATOM 728 C CA . LEU A 1 94 ? -10.078 12.008 17.578 1 95.94 94 LEU A CA 1
ATOM 729 C C . LEU A 1 94 ? -11.453 12.125 18.219 1 95.94 94 LEU A C 1
ATOM 731 O O . 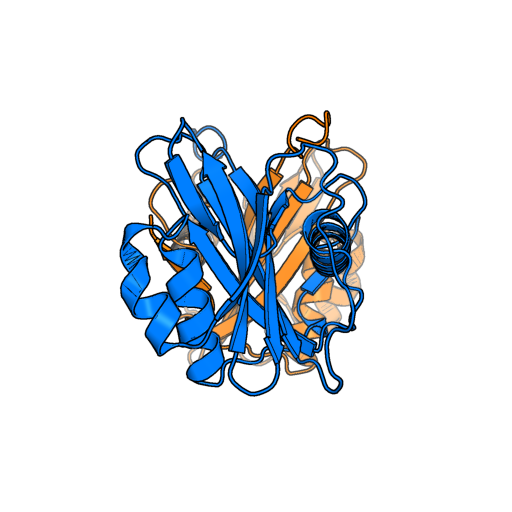LEU A 1 94 ? -12.336 12.805 17.688 1 95.94 94 LEU A O 1
ATOM 735 N N . GLU A 1 95 ? -11.562 11.445 19.266 1 89.75 95 GLU A N 1
ATOM 736 C CA . GLU A 1 95 ? -12.805 11.523 20.016 1 89.75 95 GLU A CA 1
ATOM 737 C C . GLU A 1 95 ? -12.812 12.719 20.969 1 89.75 95 GLU A C 1
ATOM 739 O O . GLU A 1 95 ? -13.859 13.305 21.234 1 89.75 95 GLU A O 1
ATOM 744 N N . LYS A 1 96 ? -11.617 13.047 21.469 1 87.62 96 LYS A N 1
ATOM 745 C CA . LYS A 1 96 ? -11.469 14.164 22.406 1 87.62 96 LYS A CA 1
ATOM 746 C C . LYS A 1 96 ? -10.648 15.289 21.781 1 87.62 96 LYS A C 1
ATOM 748 O O . LYS A 1 96 ? -9.93 15.078 20.797 1 87.62 96 LYS A O 1
ATOM 753 N N . ALA A 1 97 ? -10.742 16.406 22.422 1 85.81 97 ALA A N 1
ATOM 754 C CA . ALA A 1 97 ? -9.984 17.562 21.953 1 85.81 97 ALA A CA 1
ATOM 755 C C . ALA A 1 97 ? -8.484 17.281 22 1 85.81 97 ALA A C 1
ATOM 757 O O . ALA A 1 97 ? -7.988 16.672 22.953 1 85.81 97 ALA A O 1
ATOM 758 N N . PRO A 1 98 ? -7.648 17.5 20.891 1 81.25 98 PRO A N 1
ATOM 759 C CA . PRO A 1 98 ? -6.223 17.188 20.781 1 81.25 98 PRO A CA 1
ATOM 760 C C . PRO A 1 98 ? -5.395 17.844 21.891 1 81.25 98 PRO A C 1
ATOM 762 O O . PRO A 1 98 ? -4.273 17.406 22.172 1 81.25 98 PRO A O 1
ATOM 765 N N . GLY A 1 99 ? -5.84 18.391 22.719 1 77.19 99 GLY A N 1
ATOM 766 C CA . GLY A 1 99 ? -5.074 19.094 23.734 1 77.19 99 GLY A CA 1
ATOM 767 C C . GLY A 1 99 ? -3.906 19.875 23.156 1 77.19 99 GLY A C 1
ATOM 768 O O . GLY A 1 99 ? -3.883 20.188 21.969 1 77.19 99 GLY A O 1
ATOM 769 N N . GLN A 1 100 ? -2.945 20.234 24.094 1 74.69 100 GLN A N 1
ATOM 770 C CA . GLN A 1 100 ? -1.763 20.953 23.625 1 74.69 100 GLN A CA 1
ATOM 771 C C . GLN A 1 100 ? -0.857 20.047 22.797 1 74.69 100 GLN A C 1
ATOM 773 O O . GLN A 1 100 ? -0.661 18.875 23.141 1 74.69 100 GLN A O 1
ATOM 778 N N . HIS A 1 101 ? -0.615 20.5 21.609 1 75.19 101 HIS A N 1
ATOM 779 C CA . HIS A 1 101 ? 0.288 19.766 20.734 1 75.19 101 HIS A CA 1
ATOM 780 C C . HIS A 1 101 ? 1.189 20.719 19.953 1 75.19 101 HIS A C 1
ATOM 782 O O . HIS A 1 101 ? 0.74 21.781 19.5 1 75.19 101 HIS A O 1
ATOM 788 N N . HIS A 1 102 ? 2.516 20.438 20.094 1 77.38 102 HIS A N 1
ATOM 789 C CA 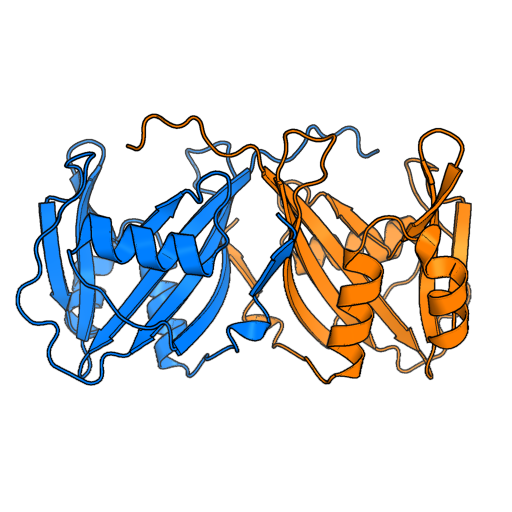. HIS A 1 102 ? 3.545 21.203 19.391 1 77.38 102 HIS A CA 1
ATOM 790 C C . HIS A 1 102 ? 4.508 20.266 18.656 1 77.38 102 HIS A C 1
ATOM 792 O O . HIS A 1 102 ? 4.758 19.141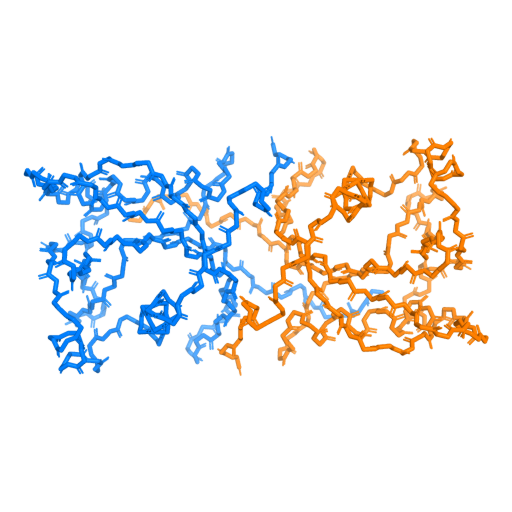 19.109 1 77.38 102 HIS A O 1
ATOM 798 N N . PRO A 1 103 ? 4.984 20.797 17.531 1 73.88 103 PRO A N 1
ATOM 799 C CA . PRO A 1 103 ? 5.93 19.969 16.781 1 73.88 103 PRO A CA 1
ATOM 800 C C . PRO A 1 103 ? 7.188 19.641 17.578 1 73.88 103 PRO A C 1
ATOM 802 O O . PRO A 1 103 ? 7.742 20.516 18.25 1 73.88 103 PRO A O 1
ATOM 805 N N . GLU A 1 104 ? 7.43 18.375 17.672 1 70.56 104 GLU A N 1
ATOM 806 C CA . GLU A 1 104 ? 8.719 17.906 18.172 1 70.56 104 G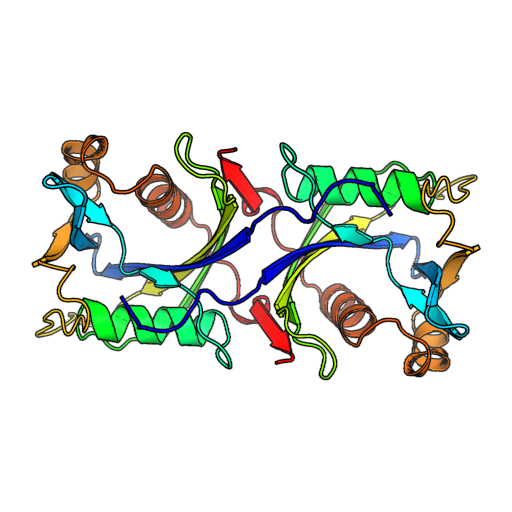LU A CA 1
ATOM 807 C C . GLU A 1 104 ? 9.57 17.328 17.047 1 70.56 104 GLU A C 1
ATOM 809 O O . GLU A 1 104 ? 10.164 16.25 17.203 1 70.56 104 GLU A O 1
ATOM 814 N N . ASP A 1 105 ? 9.555 17.984 15.914 1 68 105 ASP A N 1
ATOM 815 C CA . ASP A 1 105 ? 10.203 17.5 14.695 1 68 105 ASP A CA 1
ATOM 816 C C . ASP A 1 105 ? 11.727 17.578 14.82 1 68 105 ASP A C 1
ATOM 818 O O . ASP A 1 105 ? 12.297 18.672 14.867 1 68 105 ASP A O 1
ATOM 822 N N . PRO A 1 106 ? 12.305 16.469 14.859 1 67.31 106 PRO A N 1
ATOM 823 C CA . PRO A 1 106 ? 13.758 16.5 15.055 1 67.31 106 PRO A CA 1
ATOM 824 C C . PRO A 1 106 ? 14.477 17.281 13.953 1 67.31 106 PRO A C 1
ATOM 826 O O . PRO A 1 106 ? 15.562 17.828 14.188 1 67.31 106 PRO A O 1
ATOM 829 N N . ASP A 1 107 ? 13.812 17.297 12.781 1 68.62 107 ASP A N 1
ATOM 830 C CA . ASP A 1 107 ? 14.469 17.984 11.672 1 68.62 107 ASP A CA 1
ATOM 831 C C . ASP A 1 107 ? 14.133 19.469 11.68 1 68.62 107 ASP A C 1
ATOM 833 O O . ASP A 1 107 ? 14.805 20.266 11.008 1 68.62 107 ASP A O 1
ATOM 837 N N . GLY A 1 108 ? 13.211 19.812 12.422 1 70.75 108 GLY A N 1
ATOM 838 C CA . GLY A 1 108 ? 12.828 21.219 12.555 1 70.75 108 GLY A CA 1
ATOM 839 C C . GLY A 1 108 ? 12.156 21.766 11.312 1 70.75 108 GLY A C 1
ATOM 840 O O . GLY A 1 108 ? 12.086 22.984 11.133 1 70.75 108 GLY A O 1
ATOM 841 N N . ASP A 1 109 ? 11.75 20.859 10.445 1 78.56 109 ASP A N 1
ATOM 842 C CA . ASP A 1 109 ? 11.156 21.312 9.188 1 78.56 109 ASP A CA 1
ATOM 843 C C . ASP A 1 109 ? 9.695 21.703 9.391 1 78.56 109 ASP A C 1
ATOM 845 O O . ASP A 1 109 ? 9.141 22.453 8.586 1 78.56 109 ASP A O 1
ATOM 849 N N . VAL A 1 110 ? 9.164 21.25 10.398 1 87.5 110 VAL A N 1
ATOM 850 C CA . VAL A 1 110 ? 7.766 21.562 10.68 1 87.5 110 VAL A CA 1
ATOM 851 C C . VAL A 1 110 ? 7.684 22.859 11.492 1 87.5 110 VAL A C 1
ATOM 853 O O . VAL A 1 110 ? 8.219 22.938 12.602 1 87.5 110 VAL A O 1
ATOM 856 N N . LEU A 1 111 ? 7.02 23.797 10.977 1 88.44 111 LEU A N 1
ATOM 857 C CA . LEU A 1 111 ? 6.969 25.141 11.547 1 88.44 111 LEU A CA 1
ATOM 858 C C . LEU A 1 111 ? 5.781 25.281 12.5 1 88.44 111 LEU A C 1
ATOM 860 O O . LEU A 1 111 ? 5.883 25.953 13.531 1 88.44 111 LEU A O 1
ATOM 864 N N . ALA A 1 112 ? 4.727 24.656 12.141 1 92.06 112 ALA A N 1
ATOM 865 C CA . ALA A 1 112 ? 3.498 24.828 12.914 1 92.06 112 ALA A CA 1
ATOM 866 C C . ALA A 1 112 ? 2.488 23.734 12.578 1 92.06 112 ALA A C 1
ATOM 868 O O . ALA A 1 112 ? 2.605 23.062 11.539 1 92.06 112 ALA A O 1
ATOM 869 N N . CYS A 1 113 ? 1.499 23.609 13.484 1 94.5 113 CYS A N 1
ATOM 870 C CA . CYS A 1 113 ? 0.352 22.734 13.289 1 94.5 113 CYS A CA 1
ATOM 871 C C . CYS A 1 113 ? -0.934 23.531 13.148 1 94.5 113 CYS A C 1
ATOM 873 O O . CYS A 1 113 ? -1.138 24.516 13.859 1 94.5 113 CYS A O 1
ATOM 875 N N . HIS A 1 114 ? -1.785 23.109 12.258 1 94.81 114 HIS A N 1
ATOM 876 C CA . HIS A 1 114 ? -3.031 23.828 12 1 94.81 114 HIS A CA 1
ATOM 877 C C . HIS A 1 114 ? -4.215 22.859 11.961 1 94.81 114 HIS A C 1
ATOM 879 O O . HIS A 1 114 ? -4.148 21.812 11.32 1 94.81 114 HIS A O 1
ATOM 885 N N . TRP A 1 115 ? -5.23 23.219 12.672 1 96.69 115 TRP A N 1
ATOM 886 C CA . TRP A 1 115 ? -6.527 22.594 12.477 1 96.69 115 TRP A CA 1
ATOM 887 C C . TRP A 1 115 ? -7.383 23.391 11.492 1 96.69 115 TRP A C 1
ATOM 889 O O . TRP A 1 115 ? -7.809 24.5 11.797 1 96.69 115 TRP A O 1
ATOM 899 N N . LEU A 1 116 ? -7.598 22.812 10.336 1 97.44 116 LEU A N 1
ATOM 900 C CA . LEU A 1 116 ? -8.258 23.562 9.266 1 97.44 116 LEU A CA 1
ATOM 901 C C . LEU A 1 116 ? -9.531 22.859 8.82 1 97.44 116 LEU A C 1
ATOM 903 O O . LEU A 1 116 ? -9.578 21.625 8.758 1 97.44 116 LEU A O 1
ATOM 907 N N . THR A 1 117 ? -10.547 23.672 8.516 1 97.94 117 THR A N 1
ATOM 908 C CA . THR A 1 117 ? -11.742 23.141 7.871 1 97.94 117 THR A CA 1
ATOM 909 C C . THR A 1 117 ? -11.461 22.797 6.41 1 97.94 117 THR A C 1
ATOM 911 O O . THR A 1 117 ? -10.43 23.188 5.863 1 97.94 117 THR A O 1
ATOM 914 N N . LEU A 1 118 ? -12.398 22.031 5.852 1 98 118 LEU A N 1
ATOM 915 C CA . LEU A 1 118 ? -12.281 21.703 4.438 1 98 118 LEU A CA 1
ATOM 916 C C . LEU A 1 118 ? -12.203 22.969 3.59 1 98 118 LEU A C 1
ATOM 918 O O . LEU A 1 118 ? -11.406 23.047 2.648 1 98 118 LEU A O 1
ATOM 922 N N . ALA A 1 119 ? -12.992 23.938 3.893 1 98 119 ALA A N 1
ATOM 923 C CA . ALA A 1 119 ? -13.039 25.188 3.146 1 98 119 ALA A CA 1
ATOM 924 C C . ALA A 1 119 ? -11.711 25.922 3.229 1 98 119 ALA A C 1
ATOM 926 O O . ALA A 1 119 ? -11.219 26.453 2.225 1 98 119 ALA A O 1
ATOM 927 N N . GLU A 1 120 ? -11.156 25.984 4.355 1 97.88 120 GLU A N 1
ATOM 928 C CA . GLU A 1 120 ? -9.867 26.625 4.547 1 97.88 120 GLU A CA 1
ATOM 929 C C . GLU A 1 120 ? -8.766 25.906 3.77 1 97.88 120 GLU A C 1
ATOM 931 O O . GLU A 1 120 ? -7.887 26.562 3.193 1 97.88 120 GLU A O 1
ATOM 936 N N . ILE A 1 121 ? -8.781 24.609 3.77 1 97.94 121 ILE A N 1
ATOM 937 C CA . ILE A 1 121 ? -7.797 23.828 3.025 1 97.94 121 ILE A CA 1
ATOM 938 C C . ILE A 1 121 ? -7.965 24.078 1.529 1 97.94 121 ILE A C 1
ATOM 940 O O . ILE A 1 121 ? -6.977 24.234 0.804 1 97.94 121 ILE A O 1
ATOM 944 N N . ALA A 1 122 ? -9.164 24.109 1.09 1 96.94 122 ALA A N 1
ATOM 945 C CA . ALA A 1 122 ? -9.445 24.375 -0.318 1 96.94 122 ALA A CA 1
ATOM 946 C C . ALA A 1 122 ? -8.867 25.719 -0.744 1 96.94 122 ALA A C 1
ATOM 948 O O . ALA A 1 122 ? -8.367 25.859 -1.864 1 96.94 122 ALA A O 1
ATOM 949 N N . GLU A 1 123 ? -8.914 26.656 0.113 1 95.56 123 GLU A N 1
ATOM 950 C CA . GLU A 1 123 ? -8.398 27.984 -0.166 1 95.56 123 GLU A CA 1
ATOM 951 C C . GLU A 1 123 ? -6.883 27.984 -0.307 1 95.56 123 GLU A C 1
ATOM 953 O O . GLU A 1 123 ? -6.316 28.797 -1.038 1 95.56 123 GLU A O 1
ATOM 958 N N . CYS A 1 124 ? -6.254 27.047 0.297 1 93 124 CYS A N 1
ATOM 959 C CA . CYS A 1 124 ? -4.797 27 0.254 1 93 124 CYS A CA 1
ATOM 960 C C . CYS A 1 124 ? -4.312 25.859 -0.628 1 93 124 CYS A C 1
ATOM 962 O O . CYS A 1 124 ? -3.172 25.406 -0.502 1 93 124 CYS A O 1
ATOM 964 N N . LYS A 1 125 ? -5.074 25.375 -1.471 1 92.12 125 LYS A N 1
ATOM 965 C CA . LYS A 1 125 ? -4.793 24.203 -2.291 1 92.12 125 LYS A CA 1
ATOM 966 C C . LYS A 1 125 ? -3.471 24.344 -3.035 1 92.12 125 LYS A C 1
ATOM 968 O O . LYS A 1 125 ? -2.656 23.422 -3.061 1 92.12 125 LYS A O 1
ATOM 973 N N . PRO A 1 126 ? -3.203 25.578 -3.51 1 92.06 126 PRO A N 1
ATOM 974 C CA . PRO A 1 126 ? -1.936 25.734 -4.227 1 92.06 126 PRO A CA 1
ATOM 975 C C . PRO A 1 126 ? -0.719 25.562 -3.32 1 92.06 126 PRO A C 1
ATOM 977 O O . PRO A 1 126 ? 0.39 25.328 -3.805 1 92.06 126 PRO A O 1
ATOM 980 N N . ALA A 1 127 ? -0.939 25.703 -2.07 1 95.06 127 ALA A N 1
ATOM 981 C CA . ALA A 1 127 ? 0.16 25.641 -1.109 1 95.06 127 ALA A CA 1
ATOM 982 C C . ALA A 1 127 ? 0.28 24.25 -0.502 1 95.06 127 ALA A C 1
ATOM 984 O O . ALA A 1 127 ? 1.128 24.016 0.361 1 95.06 127 ALA A O 1
ATOM 985 N N . LEU A 1 128 ? -0.521 23.344 -0.944 1 96.81 128 LEU A N 1
ATOM 986 C CA . LEU A 1 128 ? -0.417 21.969 -0.442 1 96.81 128 LEU A CA 1
ATOM 987 C C . LEU A 1 128 ? 0.86 21.297 -0.942 1 96.81 128 LEU A C 1
ATOM 989 O O . LEU A 1 128 ? 1.262 21.5 -2.092 1 96.81 128 LEU A O 1
ATOM 993 N N . ARG A 1 129 ? 1.487 20.469 -0.08 1 94.75 129 ARG A N 1
ATOM 994 C CA . ARG A 1 129 ? 2.754 19.797 -0.356 1 94.75 129 ARG A CA 1
ATOM 995 C C . ARG A 1 129 ? 2.654 18.938 -1.609 1 94.75 129 ARG A C 1
ATOM 997 O O . ARG A 1 129 ? 3.615 18.844 -2.377 1 94.75 129 ARG A O 1
ATOM 1004 N N . SER A 1 130 ? 1.588 18.328 -1.848 1 94.31 130 SER A N 1
ATOM 1005 C CA . SER A 1 130 ? 1.306 17.484 -2.998 1 94.31 130 SER A CA 1
ATOM 1006 C C . SER A 1 130 ? -0.196 17.312 -3.205 1 94.31 130 SER A C 1
ATOM 1008 O O . SER A 1 130 ? -0.99 17.641 -2.318 1 94.31 130 SER A O 1
ATOM 1010 N N . PRO A 1 131 ? -0.57 16.859 -4.359 1 95.56 131 PRO A N 1
ATOM 1011 C CA . PRO A 1 131 ? -1.993 16.578 -4.578 1 95.56 131 PRO A CA 1
ATOM 1012 C C . PRO A 1 131 ? -2.541 15.516 -3.635 1 95.56 131 PRO A C 1
ATOM 1014 O O . PRO A 1 131 ? -3.758 15.406 -3.463 1 95.56 131 PRO A O 1
ATOM 1017 N N . LEU A 1 132 ? -1.713 14.75 -3.045 1 97.56 132 LEU A N 1
ATOM 1018 C CA . LEU A 1 132 ? -2.145 13.641 -2.197 1 97.56 132 LEU A CA 1
ATOM 1019 C C . LEU A 1 132 ? -2.828 14.156 -0.936 1 97.56 132 LEU A C 1
ATOM 1021 O O . LEU A 1 132 ? -3.713 13.492 -0.389 1 97.56 132 LEU A O 1
ATOM 1025 N N . VAL A 1 133 ? -2.395 15.344 -0.461 1 98.06 133 VAL A N 1
ATOM 1026 C CA . VAL A 1 133 ? -2.994 15.914 0.743 1 98.06 133 VAL A CA 1
ATOM 1027 C C . VAL A 1 133 ? -4.496 16.109 0.529 1 98.06 133 VAL A C 1
ATOM 1029 O O . VAL A 1 133 ? -5.309 15.633 1.327 1 98.06 133 VAL A O 1
ATOM 1032 N N . TRP A 1 134 ? -4.801 16.734 -0.559 1 97.94 134 TRP A N 1
ATOM 1033 C CA . TRP A 1 134 ? -6.199 16.984 -0.894 1 97.94 134 TRP A CA 1
ATOM 1034 C C . TRP A 1 134 ? -6.926 15.672 -1.186 1 97.94 134 TRP A C 1
ATOM 1036 O O . TRP A 1 134 ? -8.047 15.453 -0.71 1 97.94 134 TRP A O 1
ATOM 1046 N N . GLN A 1 135 ? -6.336 14.828 -1.942 1 98.25 135 GLN A N 1
ATOM 1047 C CA . GLN A 1 135 ? -6.965 13.562 -2.326 1 98.25 135 GLN A CA 1
ATOM 1048 C C . GLN A 1 135 ? -7.305 12.727 -1.098 1 98.25 135 GLN A C 1
ATOM 1050 O O . GLN A 1 135 ? -8.383 12.125 -1.027 1 98.25 135 GLN A O 1
ATOM 1055 N N . CYS A 1 136 ? -6.43 12.648 -0.129 1 98.5 136 CYS A N 1
ATOM 1056 C CA . CYS A 1 136 ? -6.672 11.898 1.096 1 98.5 136 CYS A CA 1
ATOM 1057 C C . CYS A 1 136 ? -7.91 12.414 1.818 1 98.5 136 CYS A C 1
ATOM 1059 O O . CYS A 1 136 ? -8.734 11.625 2.285 1 98.5 136 CYS A O 1
ATOM 1061 N N . ILE A 1 137 ? -7.945 13.688 1.908 1 98.62 137 ILE A N 1
ATOM 1062 C CA . ILE A 1 137 ? -9.078 14.305 2.598 1 98.62 137 ILE A CA 1
ATOM 1063 C C . ILE A 1 137 ? -10.367 13.984 1.851 1 98.62 137 ILE A C 1
ATOM 1065 O O . ILE A 1 137 ? -11.375 13.625 2.465 1 98.62 137 ILE A O 1
ATOM 1069 N N . GLN A 1 138 ? -10.328 14.062 0.553 1 98.5 138 GLN A N 1
ATOM 1070 C CA . GLN A 1 138 ? -11.5 13.75 -0.258 1 98.5 138 GLN A CA 1
ATOM 1071 C C . GLN A 1 138 ? -11.922 12.289 -0.069 1 98.5 138 GLN A C 1
ATOM 1073 O O . GLN A 1 138 ? -13.109 11.992 0.051 1 98.5 138 GLN A O 1
ATOM 1078 N N . ASP A 1 139 ? -11.031 11.414 -0.077 1 98.81 139 ASP A N 1
ATOM 1079 C CA . ASP A 1 139 ? -11.344 10 0.12 1 98.81 139 ASP A CA 1
ATOM 1080 C C . ASP A 1 139 ? -11.961 9.758 1.495 1 98.81 139 ASP A C 1
ATOM 1082 O O . ASP A 1 139 ? -12.922 9 1.625 1 98.81 139 ASP A O 1
ATOM 1086 N N . TYR A 1 140 ? -11.352 10.383 2.484 1 98.81 140 TYR A N 1
ATOM 1087 C CA . TYR A 1 140 ? -11.898 10.289 3.832 1 98.81 140 TYR A CA 1
ATOM 1088 C C . TYR A 1 140 ? -13.352 10.766 3.861 1 98.81 140 TYR A C 1
ATOM 1090 O O . TYR A 1 140 ? -14.219 10.078 4.402 1 98.81 140 TYR A O 1
ATOM 1098 N N . LEU A 1 141 ? -13.609 11.898 3.287 1 98.56 141 LEU A N 1
ATOM 1099 C CA . LEU A 1 141 ? -14.938 12.5 3.299 1 98.56 141 LEU A CA 1
ATOM 1100 C C . LEU A 1 141 ? -15.922 11.672 2.475 1 98.56 141 LEU A C 1
ATOM 1102 O O . LEU A 1 141 ? -17.125 11.664 2.744 1 98.56 141 LEU A O 1
ATOM 1106 N N . ALA A 1 142 ? -15.422 11 1.497 1 98.38 142 ALA A N 1
ATOM 1107 C CA . ALA A 1 142 ? -16.266 10.141 0.666 1 98.38 142 ALA A CA 1
ATOM 1108 C C . ALA A 1 142 ? -16.625 8.859 1.407 1 98.38 142 ALA A C 1
ATOM 1110 O O . ALA A 1 142 ? -17.422 8.055 0.912 1 98.38 142 ALA A O 1
ATOM 1111 N N . GLY A 1 143 ? -16.047 8.578 2.551 1 98.12 143 GLY A N 1
ATOM 1112 C CA . GLY A 1 143 ? -16.469 7.473 3.395 1 98.12 143 GLY A CA 1
ATOM 1113 C C . GLY A 1 143 ? -15.516 6.297 3.371 1 98.12 143 GLY A C 1
ATOM 1114 O O . GLY A 1 143 ? -15.805 5.242 3.943 1 98.12 143 GLY A O 1
ATOM 1115 N N . THR A 1 144 ? -14.359 6.445 2.738 1 98.38 144 THR A N 1
ATOM 1116 C CA . THR A 1 144 ? -13.383 5.363 2.707 1 98.38 144 THR A CA 1
ATOM 1117 C C . THR A 1 144 ? -12.828 5.09 4.102 1 98.38 144 THR A C 1
ATOM 1119 O O . THR A 1 144 ? -12.328 6 4.766 1 98.38 144 THR A O 1
ATOM 1122 N N . ARG A 1 145 ? -13.008 3.869 4.57 1 98.62 145 ARG A N 1
ATOM 1123 C CA . ARG A 1 145 ? -12.477 3.371 5.84 1 98.62 145 ARG A CA 1
ATOM 1124 C C . ARG A 1 145 ? -12.047 1.914 5.715 1 98.62 145 ARG A C 1
ATOM 1126 O O . ARG A 1 145 ? -12.844 1.003 5.934 1 98.62 145 ARG A O 1
ATOM 1133 N N . LEU A 1 146 ? -10.867 1.712 5.426 1 98.75 146 LEU A N 1
ATOM 1134 C CA . LEU A 1 146 ? -10.375 0.349 5.273 1 98.75 146 LEU A CA 1
ATOM 1135 C C . LEU A 1 146 ? -9.852 -0.192 6.602 1 98.75 146 LEU A C 1
ATOM 1137 O O . LEU A 1 146 ? -9.352 0.569 7.434 1 98.75 146 LEU A O 1
ATOM 1141 N N . PRO A 1 147 ? -9.938 -1.48 6.785 1 98.56 147 PRO A N 1
ATOM 1142 C CA . PRO A 1 147 ? -9.508 -2.061 8.062 1 98.56 147 PRO A CA 1
ATOM 1143 C C . PRO A 1 147 ? -7.988 -2.082 8.219 1 98.56 147 PRO A C 1
ATOM 1145 O O . PRO A 1 147 ? -7.273 -2.465 7.289 1 98.56 147 PRO A O 1
ATOM 1148 N N . LEU A 1 148 ? -7.484 -1.717 9.375 1 98.69 148 LEU A N 1
ATOM 1149 C CA . LEU A 1 148 ? -6.059 -1.695 9.672 1 98.69 148 LEU A CA 1
ATOM 1150 C C . LEU A 1 148 ? -5.465 -3.096 9.586 1 98.69 148 LEU A C 1
ATOM 1152 O O . LEU A 1 148 ? -4.27 -3.252 9.312 1 98.69 148 LEU A O 1
ATOM 1156 N N . SER A 1 149 ? -6.273 -4.121 9.75 1 98.31 149 SER A N 1
ATOM 1157 C CA . SER A 1 149 ? -5.812 -5.508 9.727 1 98.31 149 SER A CA 1
ATOM 1158 C C . SER A 1 149 ? -5.297 -5.895 8.344 1 98.31 149 SER A C 1
ATOM 1160 O O . SER A 1 149 ? -4.637 -6.926 8.188 1 98.31 149 SER A O 1
ATOM 1162 N N . ALA A 1 150 ? -5.617 -5.086 7.332 1 98.56 150 ALA A N 1
ATOM 1163 C CA . ALA A 1 150 ? -5.168 -5.383 5.977 1 98.56 150 ALA A CA 1
ATOM 1164 C C . ALA A 1 150 ? -3.789 -4.789 5.711 1 98.56 150 ALA A C 1
ATOM 1166 O O . ALA A 1 150 ? -3.229 -4.965 4.625 1 98.56 150 ALA A O 1
ATOM 1167 N N . LEU A 1 151 ? -3.254 -4.074 6.629 1 98.62 151 LEU A N 1
ATOM 1168 C CA . LEU A 1 151 ? -1.854 -3.664 6.641 1 98.62 151 LEU A CA 1
ATOM 1169 C C . LEU A 1 151 ? -1.013 -4.629 7.469 1 98.62 151 LEU A C 1
ATOM 1171 O O . LEU A 1 151 ? -1.049 -4.59 8.703 1 98.62 151 LEU A O 1
ATOM 1175 N N . LYS A 1 152 ? -0.247 -5.438 6.789 1 98.06 152 LYS A N 1
ATOM 1176 C CA . LYS A 1 152 ? 0.489 -6.488 7.488 1 98.06 152 LYS A CA 1
ATOM 1177 C C . LYS A 1 152 ? 1.993 -6.336 7.281 1 98.06 152 LYS A C 1
ATOM 1179 O O . LYS A 1 152 ? 2.432 -5.734 6.297 1 98.06 152 LYS A O 1
ATOM 1184 N N . ALA A 1 153 ? 2.689 -6.801 8.227 1 97.19 153 ALA A N 1
ATOM 1185 C CA . ALA A 1 153 ? 4.145 -6.703 8.148 1 97.19 153 ALA A CA 1
ATOM 1186 C C . ALA A 1 153 ? 4.812 -7.98 8.648 1 97.19 153 ALA A C 1
ATOM 1188 O O . ALA A 1 153 ? 4.438 -8.508 9.703 1 97.19 153 ALA A O 1
ATOM 1189 N N . PHE A 1 154 ? 5.66 -8.508 7.898 1 95.06 154 PHE A N 1
ATOM 1190 C CA . PHE A 1 154 ? 6.547 -9.617 8.227 1 95.06 154 PHE A CA 1
ATOM 1191 C C . PHE A 1 154 ? 8 -9.164 8.234 1 95.06 154 PHE A C 1
ATOM 1193 O O . PHE A 1 154 ? 8.766 -9.492 7.328 1 95.06 154 PHE A O 1
ATOM 1200 N N . ILE A 1 155 ? 8.375 -8.414 9.227 1 90.5 155 ILE A N 1
ATOM 1201 C CA . ILE A 1 155 ? 9.664 -7.727 9.219 1 90.5 155 ILE A CA 1
ATOM 1202 C C . ILE A 1 155 ? 10.406 -8.023 10.516 1 90.5 155 ILE A C 1
ATOM 1204 O O . ILE A 1 155 ? 9.797 -8.359 11.531 1 90.5 155 ILE A O 1
ATOM 1208 N N . MET B 1 1 ? 15.516 15.75 9.25 1 42.25 1 MET B N 1
ATOM 1209 C CA . MET B 1 1 ? 15.375 14.523 8.469 1 42.25 1 MET B CA 1
ATOM 1210 C C . MET B 1 1 ? 16.062 13.359 9.172 1 42.25 1 MET B C 1
ATOM 1212 O O . MET B 1 1 ? 17.203 13.484 9.625 1 42.25 1 MET B O 1
ATOM 1216 N N . SER B 1 2 ? 15.32 12.445 9.711 1 49.94 2 SER B N 1
ATOM 1217 C CA . SER B 1 2 ? 16.078 11.344 10.289 1 49.94 2 SER B CA 1
ATOM 1218 C C . SER B 1 2 ? 17.234 10.93 9.375 1 49.94 2 SER B C 1
ATOM 1220 O O . SER B 1 2 ? 17.109 10.953 8.148 1 49.94 2 SER B O 1
ATOM 1222 N N . ASP B 1 3 ? 18.391 11.031 9.938 1 58.78 3 ASP B N 1
ATOM 1223 C CA . ASP B 1 3 ? 19.719 10.711 9.406 1 58.78 3 ASP B CA 1
ATOM 1224 C C . ASP B 1 3 ? 19.719 9.328 8.75 1 58.78 3 ASP B C 1
ATOM 1226 O O . ASP B 1 3 ? 20.781 8.812 8.375 1 58.78 3 ASP B O 1
ATOM 1230 N N . HIS B 1 4 ? 18.547 8.711 8.812 1 66.19 4 HIS B N 1
ATOM 1231 C CA . HIS B 1 4 ? 18.688 7.367 8.258 1 66.19 4 HIS B CA 1
ATOM 1232 C C . HIS B 1 4 ? 18.547 7.387 6.738 1 66.19 4 HIS B C 1
ATOM 1234 O O . HIS B 1 4 ? 17.75 8.156 6.191 1 66.19 4 HIS B O 1
ATOM 1240 N N . PRO B 1 5 ? 19.547 6.789 6.184 1 77.25 5 PRO B N 1
ATOM 1241 C CA . PRO B 1 5 ? 19.375 6.625 4.738 1 77.25 5 PRO B CA 1
ATOM 1242 C C . PRO B 1 5 ? 18 6.07 4.379 1 77.25 5 PRO B C 1
ATOM 1244 O O . PRO B 1 5 ? 17.344 5.438 5.211 1 77.25 5 PRO B O 1
ATOM 1247 N N . PRO B 1 6 ? 17.562 6.418 3.34 1 82.69 6 PRO B N 1
ATOM 1248 C CA . PRO B 1 6 ? 16.234 5.918 2.928 1 82.69 6 PRO B CA 1
ATOM 1249 C C . PRO B 1 6 ? 16.156 4.391 2.953 1 82.69 6 PRO B C 1
ATOM 1251 O O . PRO B 1 6 ? 17.125 3.711 2.621 1 82.69 6 PRO B O 1
ATOM 1254 N N . LEU B 1 7 ? 15.047 3.859 3.527 1 89.19 7 LEU B N 1
ATOM 1255 C CA . LEU B 1 7 ? 14.773 2.428 3.566 1 89.19 7 LEU B CA 1
ATOM 1256 C C . LEU B 1 7 ? 14.766 1.838 2.16 1 89.19 7 LEU B C 1
ATOM 1258 O O . LEU B 1 7 ? 13.961 2.238 1.316 1 89.19 7 LEU B O 1
ATOM 1262 N N . PRO B 1 8 ? 15.773 0.989 1.828 1 92.88 8 PRO B N 1
ATOM 1263 C CA . PRO B 1 8 ? 15.703 0.34 0.517 1 92.88 8 PRO B CA 1
ATOM 1264 C C . PRO B 1 8 ? 14.391 -0.415 0.306 1 92.88 8 PRO B C 1
ATOM 1266 O O . PRO B 1 8 ? 14.062 -1.316 1.081 1 92.88 8 PRO B O 1
ATOM 1269 N N . THR B 1 9 ? 13.625 -0.038 -0.682 1 96.19 9 THR B N 1
ATOM 1270 C CA . THR B 1 9 ? 12.273 -0.544 -0.861 1 96.19 9 THR B CA 1
ATOM 1271 C C . THR B 1 9 ? 12.07 -1.062 -2.283 1 96.19 9 THR B C 1
ATOM 1273 O O . THR B 1 9 ? 12.547 -0.453 -3.244 1 96.19 9 THR B O 1
ATOM 1276 N N . ARG B 1 10 ? 11.445 -2.215 -2.404 1 96.5 10 ARG B N 1
ATOM 1277 C CA . ARG B 1 10 ? 10.992 -2.764 -3.68 1 96.5 10 ARG B CA 1
ATOM 1278 C C . ARG B 1 10 ? 9.477 -2.867 -3.727 1 96.5 10 ARG B C 1
ATOM 1280 O O . ARG B 1 10 ? 8.859 -3.42 -2.814 1 96.5 10 ARG B O 1
ATOM 1287 N N . LEU B 1 11 ? 8.922 -2.314 -4.742 1 97.5 11 LEU B N 1
ATOM 1288 C CA . LEU B 1 11 ? 7.477 -2.34 -4.93 1 97.5 11 LEU B CA 1
ATOM 1289 C C . LEU B 1 11 ? 7.062 -3.504 -5.824 1 97.5 11 LEU B C 1
ATOM 1291 O O . LEU B 1 11 ? 7.5 -3.594 -6.973 1 97.5 11 LEU B O 1
ATOM 1295 N N . THR B 1 12 ? 6.223 -4.395 -5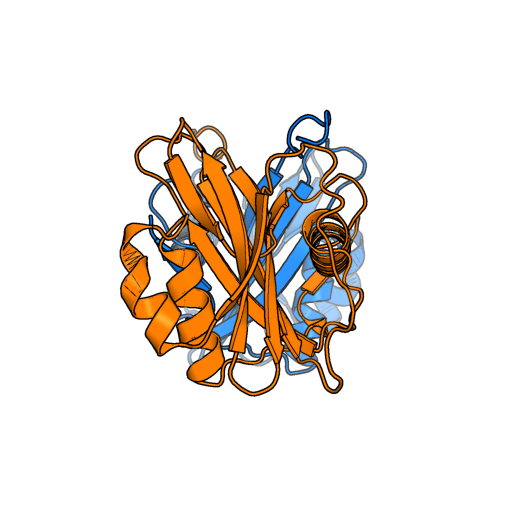.273 1 97.62 12 THR B N 1
ATOM 1296 C CA . THR B 1 12 ? 5.809 -5.574 -6.027 1 97.62 12 THR B CA 1
ATOM 1297 C C . THR B 1 12 ? 4.297 -5.773 -5.934 1 97.62 12 THR B C 1
ATOM 1299 O O . THR B 1 12 ? 3.641 -5.184 -5.07 1 97.62 12 THR B O 1
ATOM 1302 N N . VAL B 1 13 ? 3.793 -6.527 -6.859 1 98.56 13 VAL B N 1
ATOM 1303 C CA . VAL B 1 13 ? 2.387 -6.914 -6.887 1 98.56 13 VAL B CA 1
ATOM 1304 C C . VAL B 1 13 ? 2.271 -8.43 -7.055 1 98.56 13 VAL B C 1
ATOM 1306 O O . VAL B 1 13 ? 3.174 -9.07 -7.598 1 98.56 13 VAL B O 1
ATOM 1309 N N . ALA B 1 14 ? 1.223 -8.938 -6.543 1 98.62 14 ALA B N 1
ATOM 1310 C CA . ALA B 1 14 ? 0.85 -10.336 -6.766 1 98.62 14 ALA B CA 1
ATOM 1311 C C . ALA B 1 14 ? -0.596 -10.445 -7.238 1 98.62 14 ALA B C 1
ATOM 1313 O O . ALA B 1 14 ? -1.437 -9.617 -6.895 1 98.62 14 ALA B O 1
ATOM 1314 N N . ALA B 1 15 ? -0.875 -11.414 -8.008 1 98.69 15 ALA B N 1
ATOM 1315 C CA . ALA B 1 15 ? -2.225 -11.758 -8.445 1 98.69 15 ALA B CA 1
ATOM 1316 C C . ALA B 1 15 ? -2.736 -13 -7.719 1 98.69 15 ALA B C 1
ATOM 1318 O O . ALA B 1 15 ? -2.205 -14.094 -7.906 1 98.69 15 ALA B O 1
ATOM 1319 N N . LEU B 1 16 ? -3.67 -12.852 -6.898 1 98.81 16 LEU B N 1
ATOM 1320 C CA . LEU B 1 16 ? -4.387 -14 -6.352 1 98.81 16 LEU B CA 1
ATOM 1321 C C . LEU B 1 16 ? -5.531 -14.414 -7.273 1 98.81 16 LEU B C 1
ATOM 1323 O O . LEU B 1 16 ? -6.555 -13.734 -7.344 1 98.81 16 LEU B O 1
ATOM 1327 N N . VAL B 1 17 ? -5.355 -15.469 -7.918 1 98.56 17 VAL B N 1
ATOM 1328 C CA . VAL B 1 17 ? -6.328 -15.945 -8.891 1 98.56 17 VAL B CA 1
ATOM 1329 C C . VAL B 1 17 ? -7.07 -17.156 -8.336 1 98.56 17 VAL B C 1
ATOM 1331 O O . VAL B 1 17 ? -6.449 -18.141 -7.938 1 98.56 17 VAL B O 1
ATOM 1334 N N . HIS B 1 18 ? -8.328 -17 -8.297 1 98.38 18 HIS B N 1
ATOM 1335 C CA . HIS B 1 18 ? -9.172 -18.047 -7.715 1 98.38 18 HIS B CA 1
ATOM 1336 C C . HIS B 1 18 ? -10.211 -18.547 -8.719 1 98.38 18 HIS B C 1
ATOM 1338 O O . HIS B 1 18 ? -10.805 -17.734 -9.445 1 98.38 18 HIS B O 1
ATOM 1344 N N . TRP B 1 19 ? -10.383 -19.797 -8.805 1 96.69 19 TRP B N 1
ATOM 1345 C CA . TRP B 1 19 ? -11.398 -20.422 -9.641 1 96.69 19 TRP B CA 1
ATOM 1346 C C . TRP B 1 19 ? -11.93 -21.688 -8.992 1 96.69 19 TRP B C 1
ATOM 1348 O O . TRP B 1 19 ? -11.18 -22.656 -8.797 1 96.69 19 TRP B O 1
ATOM 1358 N N . GLN B 1 20 ? -13.164 -21.719 -8.641 1 94.56 20 GLN B N 1
ATOM 1359 C CA . GLN B 1 20 ? -13.867 -22.891 -8.148 1 94.56 20 GLN B CA 1
ATOM 1360 C C . GLN B 1 20 ? -13.062 -23.594 -7.051 1 94.56 20 GLN B C 1
ATOM 1362 O O . GLN B 1 20 ? -12.828 -24.797 -7.121 1 94.56 20 GLN B O 1
ATOM 1367 N N . GLY B 1 21 ? -12.633 -22.828 -6.121 1 95.75 21 GLY B N 1
ATOM 1368 C CA . GLY B 1 21 ? -11.992 -23.391 -4.938 1 95.75 21 GLY B CA 1
ATOM 1369 C C . GLY B 1 21 ? -10.516 -23.656 -5.133 1 95.75 21 GLY B C 1
ATOM 1370 O O . GLY B 1 21 ? -9.852 -24.172 -4.234 1 95.75 21 GLY B O 1
ATOM 1371 N N . ARG B 1 22 ? -10.008 -23.344 -6.246 1 97.19 22 ARG B N 1
ATOM 1372 C CA . ARG B 1 22 ? -8.586 -23.547 -6.535 1 97.19 22 ARG B CA 1
ATOM 1373 C C . ARG B 1 22 ? -7.879 -22.219 -6.75 1 97.19 22 ARG B C 1
ATOM 1375 O O . ARG B 1 22 ? -8.5 -21.234 -7.156 1 97.19 22 ARG B O 1
ATOM 1382 N N . PHE B 1 23 ? -6.637 -22.219 -6.484 1 98.25 23 PHE B N 1
ATOM 1383 C CA . PHE B 1 23 ? -5.789 -21.047 -6.652 1 98.25 23 PHE B CA 1
ATOM 1384 C C . PHE B 1 23 ? -4.699 -21.312 -7.684 1 98.25 23 PHE B C 1
ATOM 1386 O O . PHE B 1 23 ? -4.117 -22.391 -7.719 1 98.25 23 PHE B O 1
ATOM 1393 N N . LEU B 1 24 ? -4.438 -20.281 -8.484 1 97.56 24 LEU B N 1
ATOM 1394 C CA . LEU B 1 24 ? -3.367 -20.375 -9.469 1 97.56 24 LEU B CA 1
ATOM 1395 C C . LEU B 1 24 ? -2.018 -20.047 -8.844 1 97.56 24 LEU B C 1
ATOM 1397 O O . LEU B 1 24 ? -1.837 -18.969 -8.266 1 97.56 24 LEU B O 1
ATOM 1401 N N . LEU B 1 25 ? -1.089 -20.969 -8.875 1 97.38 25 LEU B N 1
ATOM 1402 C CA . LEU B 1 25 ? 0.299 -20.75 -8.484 1 97.38 25 LEU B CA 1
ATOM 1403 C C . LEU B 1 25 ? 1.244 -21.031 -9.648 1 97.38 25 LEU B C 1
ATOM 1405 O O . LEU B 1 25 ? 0.924 -21.828 -10.539 1 97.38 25 LEU B O 1
ATOM 1409 N N . VAL B 1 26 ? 2.32 -20.344 -9.641 1 96.44 26 VAL B N 1
ATOM 1410 C CA . VAL B 1 26 ? 3.369 -20.594 -10.617 1 96.44 26 VAL B CA 1
ATOM 1411 C C . VAL B 1 26 ? 4.562 -21.266 -9.945 1 96.44 26 VAL B C 1
ATOM 1413 O O . VAL B 1 26 ? 4.863 -20.984 -8.781 1 96.44 26 VAL B O 1
ATOM 1416 N N . GLU B 1 27 ? 5.109 -22.125 -10.648 1 94.88 27 GLU B N 1
ATOM 1417 C CA . GLU B 1 27 ? 6.332 -22.797 -10.211 1 94.88 27 GLU B CA 1
ATOM 1418 C C . GLU B 1 27 ? 7.57 -22.125 -10.797 1 94.88 27 GLU B C 1
ATOM 1420 O O . GLU B 1 27 ? 7.68 -21.969 -12.016 1 94.88 27 GLU B O 1
ATOM 1425 N N . GLU B 1 28 ? 8.398 -21.703 -9.945 1 92.81 28 GLU B N 1
ATOM 1426 C CA . GLU B 1 28 ? 9.617 -21.031 -10.375 1 92.81 28 GLU B CA 1
ATOM 1427 C C . GLU B 1 28 ? 10.852 -21.703 -9.797 1 92.81 28 GLU B C 1
ATOM 1429 O O . GLU B 1 28 ? 10.789 -22.328 -8.734 1 92.81 28 GLU B O 1
ATOM 1434 N N . GLU B 1 29 ? 11.93 -21.594 -10.531 1 88.25 29 GLU B N 1
ATOM 1435 C CA . GLU B 1 29 ? 13.211 -22.062 -10.023 1 88.25 29 GLU B CA 1
ATOM 1436 C C . GLU B 1 29 ? 14.016 -20.922 -9.406 1 88.25 29 GLU B C 1
ATOM 1438 O O . GLU B 1 29 ? 14.305 -19.922 -10.078 1 88.25 29 GLU B O 1
ATOM 1443 N N . ILE B 1 30 ? 14.328 -21.047 -8.141 1 83.81 30 ILE B N 1
ATOM 1444 C CA . ILE B 1 30 ? 15.125 -20.062 -7.418 1 83.81 30 ILE B CA 1
ATOM 1445 C C . ILE B 1 30 ? 16.328 -20.75 -6.77 1 83.81 30 ILE B C 1
ATOM 1447 O O . ILE B 1 30 ? 16.172 -21.594 -5.895 1 83.81 30 ILE B O 1
ATOM 1451 N N . LYS B 1 31 ? 17.547 -20.359 -7.117 1 84.5 31 LYS B N 1
ATOM 1452 C CA . LYS B 1 31 ? 18.781 -20.922 -6.582 1 84.5 31 LYS B CA 1
ATOM 1453 C C . LYS B 1 31 ? 18.766 -22.453 -6.648 1 84.5 31 LYS B C 1
ATOM 1455 O O . LYS B 1 31 ? 19.062 -23.125 -5.66 1 84.5 31 LYS B O 1
ATOM 1460 N N . GLY B 1 32 ? 18.234 -22.984 -7.688 1 85.06 32 GLY B N 1
ATOM 1461 C CA . GLY B 1 32 ? 18.25 -24.406 -7.945 1 85.06 32 GLY B CA 1
ATOM 1462 C C . GLY B 1 32 ? 17.125 -25.141 -7.258 1 85.06 32 GLY B C 1
ATOM 1463 O O . GLY B 1 32 ? 17.062 -26.375 -7.293 1 85.06 32 GLY B O 1
ATOM 1464 N N . GLN B 1 33 ? 16.219 -24.453 -6.613 1 90.44 33 GLN B N 1
ATOM 1465 C CA . GLN B 1 33 ? 15.078 -25.062 -5.938 1 90.44 33 GLN B CA 1
ATOM 1466 C C . GLN B 1 33 ? 13.766 -24.594 -6.555 1 90.44 33 GLN B C 1
ATOM 1468 O O . GLN B 1 33 ? 13.633 -23.422 -6.93 1 90.44 33 GLN B O 1
ATOM 1473 N N . CYS B 1 34 ? 12.867 -25.547 -6.617 1 91.69 34 CYS B N 1
ATOM 1474 C CA . CYS B 1 34 ? 11.531 -25.203 -7.094 1 91.69 34 CYS B CA 1
ATOM 1475 C C . CYS B 1 34 ? 10.703 -24.578 -5.98 1 91.69 34 CYS B C 1
ATOM 1477 O O . CYS B 1 34 ? 10.641 -25.109 -4.871 1 91.69 34 CYS B O 1
ATOM 1479 N N . ARG B 1 35 ? 10.164 -23.453 -6.32 1 95.81 35 ARG B N 1
ATOM 1480 C CA . ARG B 1 35 ? 9.297 -22.75 -5.379 1 95.81 35 ARG B CA 1
ATOM 1481 C C . ARG B 1 35 ? 7.957 -22.406 -6.016 1 95.81 35 ARG B C 1
ATOM 1483 O O . ARG B 1 35 ? 7.871 -22.219 -7.23 1 95.81 35 ARG B O 1
ATOM 1490 N N . PHE B 1 36 ? 6.949 -22.359 -5.191 1 96.88 36 PHE B N 1
ATOM 1491 C CA . PHE B 1 36 ? 5.617 -21.969 -5.633 1 96.88 36 PHE B CA 1
ATOM 1492 C C . PHE B 1 36 ? 5.293 -20.547 -5.203 1 96.88 36 PHE B C 1
ATOM 1494 O O . PHE B 1 36 ? 5.523 -20.172 -4.051 1 96.88 36 PHE B O 1
ATOM 1501 N N . ASN B 1 37 ? 4.824 -19.859 -6.152 1 97.12 37 ASN B N 1
ATOM 1502 C CA . ASN B 1 37 ? 4.465 -18.469 -5.926 1 97.12 37 ASN B CA 1
ATOM 1503 C C . ASN B 1 37 ? 3.135 -18.109 -6.59 1 97.12 37 ASN B C 1
ATOM 1505 O O . ASN B 1 37 ? 2.592 -18.906 -7.359 1 97.12 37 ASN B O 1
ATOM 1509 N N . GLN B 1 38 ? 2.5 -17.062 -6.234 1 98.06 38 GLN B N 1
ATOM 1510 C CA . GLN B 1 38 ? 1.492 -16.422 -7.07 1 98.06 38 GLN B CA 1
ATOM 1511 C C . GLN B 1 38 ? 2.135 -15.719 -8.258 1 98.06 38 GLN B C 1
ATOM 1513 O O . GLN B 1 38 ? 3.314 -15.367 -8.211 1 98.06 38 GLN B O 1
ATOM 1518 N N . PRO B 1 39 ? 1.382 -15.602 -9.406 1 97 39 PRO B N 1
ATOM 1519 C CA . PRO B 1 39 ? 1.923 -14.656 -10.391 1 97 39 PRO B CA 1
ATOM 1520 C C . PRO B 1 39 ? 2.234 -13.289 -9.781 1 97 39 PRO B C 1
ATOM 1522 O O . PRO B 1 39 ? 1.363 -12.672 -9.156 1 97 39 PRO B O 1
ATOM 1525 N N . ALA B 1 40 ? 3.479 -12.898 -9.891 1 97.12 40 ALA B N 1
ATOM 1526 C CA . ALA B 1 40 ? 3.916 -11.688 -9.195 1 97.12 40 ALA B CA 1
ATOM 1527 C C . ALA B 1 40 ? 5.125 -11.062 -9.883 1 97.12 40 ALA B C 1
ATOM 1529 O O . ALA B 1 40 ? 5.754 -11.695 -10.742 1 97.12 40 ALA B O 1
ATOM 1530 N N . GLY B 1 41 ? 5.43 -9.852 -9.523 1 95.62 41 GLY B N 1
ATOM 1531 C CA . GLY B 1 41 ? 6.613 -9.195 -10.055 1 95.62 41 GLY B CA 1
ATOM 1532 C C . GLY B 1 41 ? 6.746 -7.75 -9.609 1 95.62 41 GLY B C 1
ATOM 1533 O O . GLY B 1 41 ? 5.93 -7.258 -8.828 1 95.62 41 GLY B O 1
ATOM 1534 N N . HIS B 1 42 ? 7.781 -7.145 -10.062 1 96.88 42 HIS B N 1
ATOM 1535 C CA . HIS B 1 42 ? 8.039 -5.746 -9.742 1 96.88 42 HIS B CA 1
ATOM 1536 C C . HIS B 1 42 ? 7.141 -4.816 -10.547 1 96.88 42 HIS B C 1
ATOM 1538 O O . HIS B 1 42 ? 6.793 -5.125 -11.688 1 96.88 42 HIS B O 1
ATOM 1544 N N . VAL B 1 43 ? 6.77 -3.74 -9.891 1 97.19 43 VAL B N 1
ATOM 1545 C CA . VAL B 1 43 ? 6.074 -2.682 -10.617 1 97.19 43 VAL B CA 1
ATOM 1546 C C . VAL B 1 43 ? 7.055 -1.959 -11.539 1 97.19 43 VAL B C 1
ATOM 1548 O O . VAL B 1 43 ? 8.188 -1.665 -11.141 1 97.19 43 VAL B O 1
ATOM 1551 N N . GLU B 1 44 ? 6.668 -1.705 -12.75 1 95.31 44 GLU B N 1
ATOM 1552 C CA . GLU B 1 44 ? 7.508 -1.03 -13.734 1 95.31 44 GLU B CA 1
ATOM 1553 C C . GLU B 1 44 ? 7.141 0.446 -13.859 1 95.31 44 GLU B C 1
ATOM 1555 O O . GLU B 1 44 ? 6.047 0.852 -13.469 1 95.31 44 GLU B O 1
ATOM 1560 N N . PRO B 1 45 ? 8.086 1.211 -14.375 1 93.25 45 PRO B N 1
ATOM 1561 C CA . PRO B 1 45 ? 7.793 2.639 -14.531 1 93.25 45 PRO B CA 1
ATOM 1562 C C . PRO B 1 45 ? 6.555 2.896 -15.383 1 93.25 45 PRO B C 1
ATOM 1564 O O . PRO B 1 45 ? 6.375 2.26 -16.422 1 93.25 45 PRO B O 1
ATOM 1567 N N . GLY B 1 46 ? 5.656 3.822 -14.891 1 92.31 46 GLY B N 1
ATOM 1568 C CA . GLY B 1 46 ? 4.523 4.27 -15.68 1 92.31 46 GLY B CA 1
ATOM 1569 C C . GLY B 1 46 ? 3.275 3.438 -15.461 1 92.31 46 GLY B C 1
ATOM 1570 O O . GLY B 1 46 ? 2.203 3.77 -15.969 1 92.31 46 GLY B O 1
ATOM 1571 N N . GLU B 1 47 ? 3.312 2.379 -14.727 1 95.56 47 GLU B N 1
ATOM 1572 C CA . GLU B 1 47 ? 2.109 1.593 -14.477 1 95.56 47 GLU B CA 1
ATOM 1573 C C . GLU B 1 47 ? 1.637 1.757 -13.031 1 95.56 47 GLU B C 1
ATOM 1575 O O . GLU B 1 47 ? 2.443 2.004 -12.133 1 95.56 47 GLU B O 1
ATOM 1580 N N . ASP B 1 48 ? 0.365 1.655 -12.859 1 97.62 48 ASP B N 1
ATOM 1581 C CA . ASP B 1 48 ? -0.163 1.598 -11.5 1 97.62 48 ASP B CA 1
ATOM 1582 C C . ASP B 1 48 ? -0.177 0.164 -10.977 1 97.62 48 ASP B C 1
ATOM 1584 O O . ASP B 1 48 ? 0.261 -0.759 -11.664 1 97.62 48 ASP B O 1
ATOM 1588 N N . LEU B 1 49 ? -0.627 -0.039 -9.812 1 98.44 49 LEU B N 1
ATOM 1589 C CA . LEU B 1 49 ? -0.524 -1.332 -9.148 1 98.44 49 LEU B CA 1
ATOM 1590 C C . LEU B 1 49 ? -1.415 -2.367 -9.828 1 98.44 49 LEU B C 1
ATOM 1592 O O . LEU B 1 49 ? -1.032 -3.531 -9.961 1 98.44 49 LEU B O 1
ATOM 1596 N N . ILE B 1 50 ? -2.58 -1.919 -10.25 1 98.75 50 ILE B N 1
ATOM 1597 C CA . ILE B 1 50 ? -3.531 -2.818 -10.891 1 98.75 50 ILE B CA 1
ATOM 1598 C C . ILE B 1 50 ? -3.002 -3.234 -12.258 1 98.75 50 ILE B C 1
ATOM 1600 O O . ILE B 1 50 ? -3.033 -4.418 -12.609 1 98.75 50 ILE B O 1
ATOM 1604 N N . GLN B 1 51 ? -2.498 -2.277 -12.992 1 98.38 51 GLN B N 1
ATOM 1605 C CA . GLN B 1 51 ? -1.892 -2.559 -14.289 1 98.38 51 GLN B CA 1
ATOM 1606 C C . GLN B 1 51 ? -0.736 -3.545 -14.156 1 98.38 51 GLN B C 1
ATOM 1608 O O . GLN B 1 51 ? -0.604 -4.473 -14.961 1 98.38 51 GLN B O 1
ATOM 1613 N N . ALA B 1 52 ? 0.103 -3.324 -13.211 1 98 52 ALA B N 1
ATOM 1614 C CA . ALA B 1 52 ? 1.234 -4.215 -12.969 1 98 52 ALA B CA 1
ATOM 1615 C C . ALA B 1 52 ? 0.762 -5.637 -12.68 1 98 52 ALA B C 1
ATOM 1617 O O . ALA B 1 52 ? 1.311 -6.598 -13.227 1 98 52 ALA B O 1
ATOM 1618 N N . ALA B 1 53 ? -0.271 -5.801 -11.844 1 98.5 53 ALA B N 1
ATOM 1619 C CA . ALA B 1 53 ? -0.795 -7.121 -11.508 1 98.5 53 ALA B CA 1
ATOM 1620 C C . ALA B 1 53 ? -1.338 -7.828 -12.742 1 98.5 53 ALA B C 1
ATOM 1622 O O . ALA B 1 53 ? -1.084 -9.016 -12.945 1 98.5 53 ALA B O 1
ATOM 1623 N N . CYS B 1 54 ? -2.057 -7.062 -13.539 1 98.12 54 CYS B N 1
ATOM 1624 C CA . CYS B 1 54 ? -2.613 -7.621 -14.766 1 98.12 54 CYS B CA 1
ATOM 1625 C C . CYS B 1 54 ? -1.506 -8.047 -15.727 1 98.12 54 CYS B C 1
ATOM 1627 O O . CYS B 1 54 ? -1.58 -9.109 -16.328 1 98.12 54 CYS B O 1
ATOM 1629 N N . ARG B 1 55 ? -0.533 -7.207 -15.883 1 96.88 55 ARG B N 1
ATOM 1630 C CA . ARG B 1 55 ? 0.586 -7.52 -16.766 1 96.88 55 ARG B CA 1
ATOM 1631 C C . ARG B 1 55 ? 1.313 -8.781 -16.297 1 96.88 55 ARG B C 1
ATOM 1633 O O . ARG B 1 55 ? 1.564 -9.688 -17.094 1 96.88 55 ARG B O 1
ATOM 1640 N N . GLU B 1 56 ? 1.659 -8.852 -15.016 1 96.44 56 GLU B N 1
ATOM 1641 C CA . GLU B 1 56 ? 2.377 -10 -14.477 1 96.44 56 GLU B CA 1
ATOM 1642 C C . GLU B 1 56 ? 1.559 -11.281 -14.617 1 96.44 56 GLU B C 1
ATOM 1644 O O . GLU B 1 56 ? 2.111 -12.352 -14.875 1 96.44 56 GLU B O 1
ATOM 1649 N N . LEU B 1 57 ? 0.245 -11.188 -14.352 1 96.75 57 LEU B N 1
ATOM 1650 C CA . LEU B 1 57 ? -0.629 -12.336 -14.547 1 96.75 57 LEU B CA 1
ATOM 1651 C C . LEU B 1 57 ? -0.53 -12.859 -15.977 1 96.75 57 LEU B C 1
ATOM 1653 O O . LEU B 1 57 ? -0.321 -14.055 -16.203 1 96.75 57 LEU B O 1
ATOM 1657 N N . LYS B 1 58 ? -0.618 -11.953 -16.906 1 95.25 58 LYS B N 1
ATOM 1658 C CA . LYS B 1 58 ? -0.556 -12.336 -18.312 1 95.25 58 LYS B CA 1
ATOM 1659 C C . LYS B 1 58 ? 0.817 -12.891 -18.672 1 95.25 58 LYS B C 1
ATOM 1661 O O . LYS B 1 58 ? 0.917 -13.938 -19.312 1 95.25 58 LYS B O 1
ATOM 1666 N N . GLU B 1 59 ? 1.843 -12.219 -18.281 1 93.75 59 GLU B N 1
ATOM 1667 C CA . GLU B 1 59 ? 3.205 -12.617 -18.641 1 93.75 59 GLU B CA 1
ATOM 1668 C C . GLU B 1 59 ? 3.535 -14 -18.094 1 93.75 59 GLU B C 1
ATOM 1670 O O . GLU B 1 59 ? 4.117 -14.828 -18.797 1 93.75 59 GLU B O 1
ATOM 1675 N N . GLU B 1 60 ? 3.125 -14.281 -16.875 1 94.81 60 GLU B N 1
ATOM 1676 C CA . GLU B 1 60 ? 3.602 -15.492 -16.203 1 94.81 60 GLU B CA 1
ATOM 1677 C C . GLU B 1 60 ? 2.643 -16.656 -16.422 1 94.81 60 GLU B C 1
ATOM 1679 O O . GLU B 1 60 ? 3 -17.812 -16.188 1 94.81 60 GLU B O 1
ATOM 1684 N N . THR B 1 61 ? 1.398 -16.391 -16.891 1 94.5 61 THR B N 1
ATOM 1685 C CA . THR B 1 61 ? 0.439 -17.5 -16.953 1 94.5 61 THR B CA 1
ATOM 1686 C C . THR B 1 61 ? -0.324 -17.469 -18.266 1 94.5 61 THR B C 1
ATOM 1688 O O . THR B 1 61 ? -1.016 -18.438 -18.609 1 94.5 61 THR B O 1
ATOM 1691 N N . GLY B 1 62 ? -0.268 -16.359 -19 1 92.69 62 GLY B N 1
ATOM 1692 C CA . GLY B 1 62 ? -1.028 -16.219 -20.234 1 92.69 62 GLY B CA 1
ATOM 1693 C C . GLY B 1 62 ? -2.48 -15.844 -20 1 92.69 62 GLY B C 1
ATOM 1694 O O . GLY B 1 62 ? -3.23 -15.617 -20.938 1 92.69 62 GLY B O 1
ATOM 1695 N N . LEU B 1 63 ? -2.906 -15.672 -18.797 1 93.62 63 LEU B N 1
ATOM 1696 C CA . LEU B 1 63 ? -4.301 -15.383 -18.484 1 93.62 63 LEU B CA 1
ATOM 1697 C C . LEU B 1 63 ? -4.559 -13.883 -18.484 1 93.62 63 LEU B C 1
ATOM 1699 O O . LEU B 1 63 ? -3.719 -13.102 -18.016 1 93.62 63 LEU B O 1
ATOM 1703 N N . THR B 1 64 ? -5.684 -13.578 -19.016 1 94.06 64 THR B N 1
ATOM 1704 C CA . THR B 1 64 ? -6.234 -12.242 -18.875 1 94.06 64 THR B CA 1
ATOM 1705 C C . THR B 1 64 ? -7.551 -12.273 -18.109 1 94.06 64 THR B C 1
ATOM 1707 O O . THR B 1 64 ? -8.414 -13.109 -18.391 1 94.06 64 THR B O 1
ATOM 1710 N N . ALA B 1 65 ? -7.645 -11.508 -17.141 1 95.56 65 ALA B N 1
ATOM 1711 C CA . ALA B 1 65 ? -8.852 -11.438 -16.328 1 95.56 65 ALA B CA 1
ATOM 1712 C C . ALA B 1 65 ? -9.031 -10.047 -15.734 1 95.56 65 ALA B C 1
ATOM 1714 O O . ALA B 1 65 ? -8.078 -9.273 -15.648 1 95.56 65 ALA B O 1
ATOM 1715 N N . ALA B 1 66 ? -10.25 -9.742 -15.367 1 96.75 66 ALA B N 1
ATOM 1716 C CA . ALA B 1 66 ? -10.531 -8.477 -14.695 1 96.75 66 ALA B CA 1
ATOM 1717 C C . ALA B 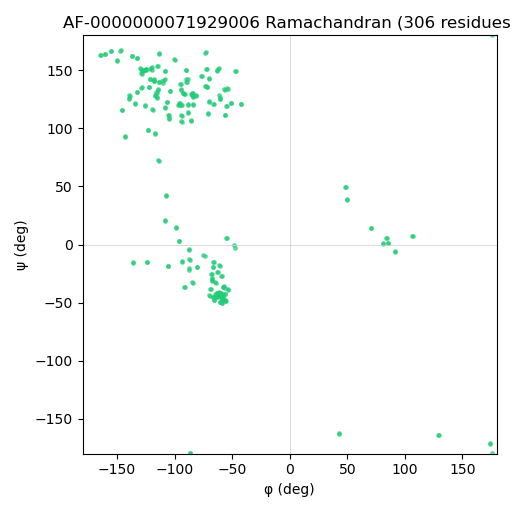1 66 ? -10.281 -8.578 -13.195 1 96.75 66 ALA B C 1
ATOM 1719 O O . ALA B 1 66 ? -10.742 -9.523 -12.547 1 96.75 66 ALA B O 1
ATOM 1720 N N . PRO B 1 67 ? -9.547 -7.637 -12.656 1 98.5 67 PRO B N 1
ATOM 1721 C CA . PRO B 1 67 ? -9.398 -7.633 -11.203 1 98.5 67 PRO B CA 1
ATOM 1722 C C . PRO B 1 67 ? -10.727 -7.41 -10.477 1 98.5 67 PRO B C 1
ATOM 1724 O O . PRO B 1 67 ? -11.578 -6.656 -10.961 1 98.5 67 PRO B O 1
ATOM 1727 N N . THR B 1 68 ? -10.914 -7.938 -9.297 1 98.44 68 THR B N 1
ATOM 1728 C CA . THR B 1 68 ? -12.203 -7.891 -8.609 1 98.44 68 THR B CA 1
ATOM 1729 C C . THR B 1 68 ? -12.062 -7.25 -7.234 1 98.44 68 THR B C 1
ATOM 1731 O O . THR B 1 68 ? -13.062 -6.922 -6.59 1 98.44 68 THR B O 1
ATOM 1734 N N . GLY B 1 69 ? -10.93 -7.105 -6.73 1 98.56 69 GLY B N 1
ATOM 1735 C CA . GLY B 1 69 ? -10.594 -6.523 -5.441 1 98.56 69 GLY B CA 1
ATOM 1736 C C . GLY B 1 69 ? -9.125 -6.645 -5.094 1 98.56 69 GLY B C 1
ATOM 1737 O O . GLY B 1 69 ? -8.305 -6.988 -5.949 1 98.56 69 GLY B O 1
ATOM 1738 N N . TRP B 1 70 ? -8.719 -6.309 -3.891 1 98.5 70 TRP B N 1
ATOM 1739 C CA . TRP B 1 70 ? -7.355 -6.551 -3.43 1 98.5 70 TRP B CA 1
ATOM 1740 C C . TRP B 1 70 ? -7.332 -6.867 -1.938 1 98.5 70 TRP B C 1
ATOM 1742 O O . TRP B 1 70 ? -8.367 -6.797 -1.267 1 98.5 70 TRP B O 1
ATOM 1752 N N . LEU B 1 71 ? -6.277 -7.336 -1.43 1 98.81 71 LEU B N 1
ATOM 1753 C CA . LEU B 1 71 ? -6.234 -7.961 -0.114 1 98.81 71 LEU B CA 1
ATOM 1754 C C . LEU B 1 71 ? -5.578 -7.043 0.908 1 98.81 71 LEU B C 1
ATOM 1756 O O . LEU B 1 71 ? -5.695 -7.262 2.115 1 98.81 71 LEU B O 1
ATOM 1760 N N . GLY B 1 72 ? -4.816 -6.023 0.433 1 98.5 72 GLY B N 1
ATOM 1761 C CA . GLY B 1 72 ? -4.113 -5.141 1.352 1 98.5 72 GLY B CA 1
ATOM 1762 C C . GLY B 1 72 ? -2.641 -4.988 1.019 1 98.5 72 GLY B C 1
ATOM 1763 O O . GLY B 1 72 ? -2.227 -5.227 -0.117 1 98.5 72 GLY B O 1
ATOM 1764 N N . VAL B 1 73 ? -1.907 -4.492 1.951 1 98.75 73 VAL B N 1
ATOM 1765 C CA . VAL B 1 73 ? -0.476 -4.258 1.796 1 98.75 73 VAL B CA 1
ATOM 1766 C C . VAL B 1 73 ? 0.305 -5.172 2.738 1 98.75 73 VAL B C 1
ATOM 1768 O O . VAL B 1 73 ? -0.054 -5.32 3.908 1 98.75 73 VAL B O 1
ATOM 1771 N N . TYR B 1 74 ? 1.296 -5.773 2.195 1 98.5 74 TYR B N 1
ATOM 1772 C CA . TYR B 1 74 ? 2.186 -6.641 2.963 1 98.5 74 TYR B CA 1
ATOM 1773 C C . TYR B 1 74 ? 3.619 -6.121 2.922 1 98.5 74 TYR B C 1
ATOM 1775 O O . TYR B 1 74 ? 4.227 -6.039 1.851 1 98.5 74 TYR B O 1
ATOM 1783 N N . LEU B 1 75 ? 4.125 -5.754 4.051 1 97.75 75 LEU B N 1
ATOM 1784 C CA . LEU B 1 75 ? 5.562 -5.508 4.164 1 97.75 75 LEU B CA 1
ATOM 1785 C C . LEU B 1 75 ? 6.312 -6.801 4.453 1 97.75 75 LEU B C 1
ATOM 1787 O O . LEU B 1 75 ? 5.895 -7.594 5.301 1 97.75 75 LEU B O 1
ATOM 1791 N N . TYR B 1 76 ? 7.316 -6.996 3.639 1 96.94 76 TYR B N 1
ATOM 1792 C CA . TYR B 1 76 ? 8.102 -8.211 3.793 1 96.94 76 TYR B CA 1
ATOM 1793 C C . TYR B 1 76 ? 9.594 -7.91 3.734 1 96.94 76 TYR B C 1
ATOM 1795 O O . TYR B 1 76 ? 10.078 -7.316 2.766 1 96.94 76 TYR B O 1
ATOM 1803 N N . LYS B 1 77 ? 10.289 -8.25 4.789 1 95.75 77 LYS B N 1
ATOM 1804 C CA . LYS B 1 77 ? 11.742 -8.117 4.844 1 95.75 77 LYS B CA 1
ATOM 1805 C C . LYS B 1 77 ? 12.414 -9.484 5.008 1 95.75 77 LYS B C 1
ATOM 1807 O O . LYS B 1 77 ? 12.617 -9.945 6.133 1 95.75 77 LYS B O 1
ATOM 1812 N N . PRO B 1 78 ? 12.828 -10.055 3.83 1 92.06 78 PRO B N 1
ATOM 1813 C CA . PRO B 1 78 ? 13.555 -11.328 3.959 1 92.06 78 PRO B CA 1
ATOM 1814 C C . PRO B 1 78 ? 14.859 -11.18 4.746 1 92.06 78 PRO B C 1
ATOM 1816 O O . PRO B 1 78 ? 15.516 -10.141 4.668 1 92.06 78 PRO B O 1
ATOM 1819 N N . ALA B 1 79 ? 15.273 -12.219 5.398 1 87.81 79 ALA B N 1
ATOM 1820 C CA . ALA B 1 79 ? 16.484 -12.195 6.215 1 87.81 79 ALA B CA 1
ATOM 1821 C C . ALA B 1 79 ? 17.719 -11.953 5.352 1 87.81 79 ALA B C 1
ATOM 1823 O O . ALA B 1 79 ? 18.672 -11.312 5.797 1 87.81 79 ALA B O 1
ATOM 1824 N N . ASP B 1 80 ? 17.672 -12.414 4.25 1 87.69 80 ASP B N 1
ATOM 1825 C CA . ASP B 1 80 ? 18.875 -12.391 3.418 1 87.69 80 ASP B CA 1
ATOM 1826 C C . ASP B 1 80 ? 18.844 -11.227 2.432 1 87.69 80 ASP B C 1
ATOM 1828 O O . ASP B 1 80 ? 19.625 -11.188 1.481 1 87.69 80 ASP B O 1
ATOM 1832 N N . SER B 1 81 ? 17.969 -10.273 2.621 1 88.38 81 SER B N 1
ATOM 1833 C CA . SER B 1 81 ? 17.875 -9.133 1.711 1 88.38 81 SER B CA 1
ATOM 1834 C C . SER B 1 81 ? 18 -7.812 2.461 1 88.38 81 SER B C 1
ATOM 1836 O O . SER B 1 81 ? 17.578 -7.699 3.611 1 88.38 81 SER B O 1
ATOM 1838 N N . GLU B 1 82 ? 18.516 -6.879 1.762 1 89.19 82 GLU B N 1
ATOM 1839 C CA . GLU B 1 82 ? 18.594 -5.535 2.328 1 89.19 82 GLU B CA 1
ATOM 1840 C C . GLU B 1 82 ? 17.312 -4.75 2.055 1 89.19 82 GLU B C 1
ATOM 1842 O O . GLU B 1 82 ? 17.016 -3.777 2.754 1 89.19 82 GLU B O 1
ATOM 1847 N N . ALA B 1 83 ? 16.688 -5.195 1.107 1 93.5 83 ALA B N 1
ATOM 1848 C CA . ALA B 1 83 ? 15.5 -4.445 0.692 1 93.5 83 ALA B CA 1
ATOM 1849 C C . ALA B 1 83 ? 14.258 -4.91 1.45 1 93.5 83 ALA B C 1
ATOM 1851 O O . ALA B 1 83 ? 14.117 -6.098 1.756 1 93.5 83 ALA B O 1
ATOM 1852 N N . THR B 1 84 ? 13.445 -3.98 1.766 1 95.94 84 THR B N 1
ATOM 1853 C CA . THR B 1 84 ? 12.078 -4.27 2.203 1 95.94 84 THR B CA 1
ATOM 1854 C C . THR B 1 84 ? 11.117 -4.273 1.017 1 95.94 84 THR B C 1
ATOM 1856 O O . THR B 1 84 ? 11.133 -3.354 0.195 1 95.94 84 THR B O 1
ATOM 1859 N N . PHE B 1 85 ? 10.367 -5.344 0.979 1 96.38 85 PHE B N 1
ATOM 1860 C CA . PHE B 1 85 ? 9.367 -5.441 -0.081 1 96.38 85 PHE B CA 1
ATOM 1861 C C . PHE B 1 85 ? 8.023 -4.895 0.389 1 96.38 85 PHE B C 1
ATOM 1863 O O . PHE B 1 85 ? 7.582 -5.191 1.499 1 96.38 85 PHE B O 1
ATOM 1870 N N . VAL B 1 86 ? 7.453 -4.035 -0.397 1 97.75 86 VAL B N 1
ATOM 1871 C CA . VAL B 1 86 ? 6.062 -3.619 -0.253 1 97.75 86 VAL B CA 1
ATOM 1872 C C . VAL B 1 86 ? 5.211 -4.281 -1.334 1 97.75 86 VAL B C 1
ATOM 1874 O O . VAL B 1 86 ? 5.309 -3.932 -2.512 1 97.75 86 VAL B O 1
ATOM 1877 N N . ARG B 1 87 ? 4.41 -5.223 -0.912 1 98.06 87 ARG B N 1
ATOM 1878 C CA . ARG B 1 87 ? 3.641 -6.047 -1.839 1 98.06 87 ARG B CA 1
ATOM 1879 C C . ARG B 1 87 ? 2.145 -5.809 -1.671 1 98.06 87 ARG B C 1
ATOM 1881 O O . ARG B 1 87 ? 1.65 -5.695 -0.547 1 98.06 87 ARG B O 1
ATOM 1888 N N . THR B 1 88 ? 1.417 -5.57 -2.701 1 98.38 88 THR B N 1
ATOM 1889 C CA . THR B 1 88 ? -0.041 -5.617 -2.711 1 98.38 88 THR B CA 1
ATOM 1890 C C . THR B 1 88 ? -0.536 -6.809 -3.527 1 98.38 88 THR B C 1
ATOM 1892 O O . THR B 1 88 ? 0.07 -7.168 -4.539 1 98.38 88 THR B O 1
ATOM 1895 N N . ALA B 1 89 ? -1.554 -7.484 -3.061 1 98.69 89 ALA B N 1
ATOM 1896 C CA . ALA B 1 89 ? -2.129 -8.641 -3.752 1 98.69 89 ALA B CA 1
ATOM 1897 C C . ALA B 1 89 ? -3.494 -8.297 -4.344 1 98.69 89 ALA B C 1
ATOM 1899 O O . ALA B 1 89 ? -4.434 -7.984 -3.607 1 98.69 89 ALA B O 1
ATOM 1900 N N . VAL B 1 90 ? -3.646 -8.367 -5.609 1 98.88 90 VAL B N 1
ATOM 1901 C CA . VAL B 1 90 ? -4.891 -8.094 -6.324 1 98.88 90 VAL B CA 1
ATOM 1902 C C . VAL B 1 90 ? -5.648 -9.391 -6.57 1 98.88 90 VAL B C 1
ATOM 1904 O O . VAL B 1 90 ? -5.047 -10.406 -6.945 1 98.88 90 VAL B O 1
ATOM 1907 N N . ILE B 1 91 ? -6.938 -9.359 -6.395 1 98.88 91 ILE B N 1
ATOM 1908 C CA . ILE B 1 91 ? -7.777 -10.547 -6.508 1 98.88 91 ILE B CA 1
ATOM 1909 C C . ILE B 1 91 ? -8.344 -10.648 -7.922 1 98.88 91 ILE B C 1
ATOM 1911 O O . ILE B 1 91 ? -8.797 -9.648 -8.492 1 98.88 91 ILE B O 1
ATOM 1915 N N . PHE B 1 92 ? -8.266 -11.812 -8.484 1 98.69 92 PHE B N 1
ATOM 1916 C CA . PHE B 1 92 ? -8.93 -12.188 -9.727 1 98.69 92 PHE B CA 1
ATOM 1917 C C .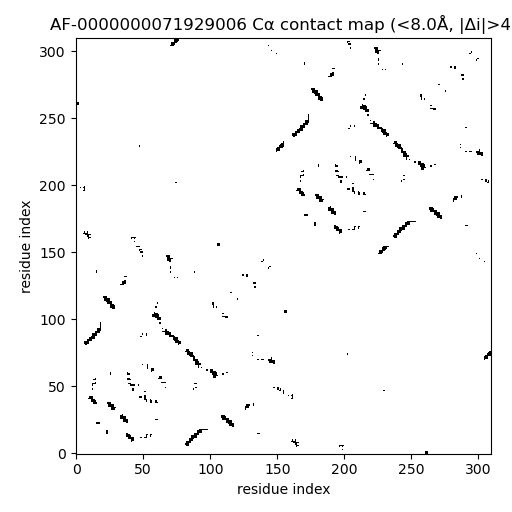 PHE B 1 92 ? -9.82 -13.398 -9.523 1 98.69 92 PHE B C 1
ATOM 1919 O O . PHE B 1 92 ? -9.352 -14.539 -9.539 1 98.69 92 PHE B O 1
ATOM 1926 N N . ASP B 1 93 ? -11.07 -13.164 -9.352 1 98 93 ASP B N 1
ATOM 1927 C CA . ASP B 1 93 ? -12.047 -14.242 -9.289 1 98 93 ASP B CA 1
ATOM 1928 C C . ASP B 1 93 ? -12.562 -14.602 -10.68 1 98 93 ASP B C 1
ATOM 1930 O O . ASP B 1 93 ? -13.242 -13.805 -11.32 1 98 93 ASP B O 1
ATOM 1934 N N . LEU B 1 94 ? -12.234 -15.758 -11.07 1 95.88 94 LEU B N 1
ATOM 1935 C CA . LEU B 1 94 ? -12.641 -16.156 -12.414 1 95.88 94 LEU B CA 1
ATOM 1936 C C . LEU B 1 94 ? -14.055 -16.719 -12.406 1 95.88 94 LEU B C 1
ATOM 1938 O O . LEU B 1 94 ? -14.383 -17.578 -11.594 1 95.88 94 LEU B O 1
ATOM 1942 N N . GLU B 1 95 ? -14.789 -16.172 -13.266 1 89.56 95 GLU B N 1
ATOM 1943 C CA . GLU B 1 95 ? -16.156 -16.656 -13.414 1 89.56 95 GLU B CA 1
ATOM 1944 C C . GLU B 1 95 ? -16.219 -17.875 -14.344 1 89.56 95 GLU B C 1
ATOM 1946 O O . GLU B 1 95 ? -17.062 -18.75 -14.172 1 89.56 95 GLU B O 1
ATOM 1951 N N . LYS B 1 96 ? -15.328 -17.875 -15.328 1 87.25 96 LYS B N 1
ATOM 1952 C CA . LYS B 1 96 ? -15.273 -18.953 -16.297 1 87.25 96 LYS B CA 1
ATOM 1953 C C . LYS B 1 96 ? -13.977 -19.75 -16.172 1 87.25 96 LYS B C 1
ATOM 1955 O O . LYS B 1 96 ? -13.008 -19.266 -15.586 1 87.25 96 LYS B O 1
ATOM 1960 N N . ALA B 1 97 ? -14.016 -20.906 -16.766 1 85.44 97 ALA B N 1
ATOM 1961 C CA . ALA B 1 97 ? -12.828 -21.75 -16.75 1 85.44 97 ALA B CA 1
ATOM 1962 C C . ALA B 1 97 ? -11.648 -21.062 -17.422 1 85.44 97 ALA B C 1
ATOM 1964 O O . ALA B 1 97 ? -11.812 -20.406 -18.453 1 85.44 97 ALA B O 1
ATOM 1965 N N . PRO B 1 98 ? -10.406 -20.922 -16.797 1 80.88 98 PRO B N 1
ATOM 1966 C CA . PRO B 1 98 ? -9.227 -20.203 -17.297 1 80.88 98 PRO B CA 1
ATOM 1967 C C . PRO B 1 98 ? -8.812 -20.672 -18.688 1 80.88 98 PRO B C 1
ATOM 1969 O O . PRO B 1 98 ? -8.102 -19.938 -19.391 1 80.88 98 PRO B O 1
ATOM 1972 N N . GLY B 1 99 ? -9.398 -21.391 -19.281 1 76.25 99 GLY B N 1
ATOM 1973 C CA . GLY B 1 99 ? -8.977 -21.906 -20.562 1 76.25 99 GLY B CA 1
ATOM 1974 C C . GLY B 1 99 ? -7.508 -22.281 -20.609 1 76.25 99 GLY B C 1
ATOM 1975 O O . GLY B 1 99 ? -6.875 -22.469 -19.562 1 76.25 99 GLY B O 1
ATOM 1976 N N . GLN B 1 100 ? -6.984 -22.422 -21.891 1 73.25 100 GLN B N 1
ATOM 1977 C CA . GLN B 1 100 ? -5.566 -22.734 -22.031 1 73.25 100 GLN B CA 1
ATOM 1978 C C . GLN B 1 100 ? -4.699 -21.547 -21.625 1 73.25 100 GLN B C 1
ATOM 1980 O O . GLN B 1 100 ? -5.016 -20.391 -21.953 1 73.25 100 GLN B O 1
ATOM 1985 N N . HIS B 1 101 ? -3.861 -21.812 -20.688 1 74.56 101 HIS B N 1
ATOM 1986 C CA . HIS B 1 101 ? -2.924 -20.781 -20.25 1 74.56 101 HIS B CA 1
ATOM 1987 C C . HIS B 1 101 ? -1.541 -21.375 -19.984 1 74.56 101 HIS B C 1
ATOM 1989 O O . HIS B 1 101 ? -1.424 -22.484 -19.453 1 74.56 101 HIS B O 1
ATOM 1995 N N . HIS B 1 102 ? -0.546 -20.75 -20.672 1 76.44 102 HIS B N 1
ATOM 1996 C CA . HIS B 1 102 ? 0.857 -21.109 -20.531 1 76.44 102 HIS B CA 1
ATOM 1997 C C . HIS B 1 102 ? 1.719 -19.891 -20.234 1 76.44 102 HIS B C 1
ATOM 1999 O O . HIS B 1 102 ? 1.416 -18.781 -20.688 1 76.44 102 HIS B O 1
ATOM 2005 N N . PRO B 1 103 ? 2.75 -20.188 -19.438 1 73.81 103 PRO B N 1
ATOM 2006 C CA . PRO B 1 103 ? 3.639 -19.062 -19.125 1 73.81 103 PRO B CA 1
ATOM 2007 C C . PRO B 1 103 ? 4.277 -18.453 -20.359 1 73.81 103 PRO B C 1
ATOM 2009 O O . PRO B 1 103 ? 4.711 -19.172 -21.266 1 73.81 103 PRO B O 1
ATOM 2012 N N . GLU B 1 104 ? 4.074 -17.172 -20.469 1 70.81 104 GLU B N 1
ATOM 2013 C CA . GLU B 1 104 ? 4.828 -16.391 -21.453 1 70.81 104 GLU B CA 1
ATOM 2014 C C . GLU B 1 104 ? 5.867 -15.508 -20.766 1 70.81 104 GLU B C 1
ATOM 2016 O O . GLU B 1 104 ? 5.945 -14.312 -21.047 1 70.81 104 GLU B O 1
ATOM 2021 N N . ASP B 1 105 ? 6.555 -16.062 -19.781 1 67.94 105 ASP B N 1
ATOM 2022 C CA . ASP B 1 105 ? 7.488 -15.328 -18.922 1 67.94 105 ASP B CA 1
ATOM 2023 C C . ASP B 1 105 ? 8.75 -14.945 -19.703 1 67.94 105 ASP B C 1
ATOM 2025 O O . ASP B 1 105 ? 9.547 -15.82 -20.062 1 67.94 105 ASP B O 1
ATOM 2029 N N . PRO B 1 106 ? 8.891 -13.719 -19.891 1 66.94 106 PRO B N 1
ATOM 2030 C CA . PRO B 1 106 ? 10.055 -13.336 -20.688 1 66.94 106 PRO B CA 1
ATOM 2031 C C . PRO B 1 106 ? 11.375 -13.789 -20.062 1 66.94 106 PRO B C 1
ATOM 2033 O O . PRO B 1 106 ? 12.359 -14 -20.781 1 66.94 106 PRO B O 1
ATOM 2036 N N . ASP B 1 107 ? 11.32 -13.914 -18.719 1 68.62 107 ASP B N 1
ATOM 2037 C CA . ASP B 1 107 ? 12.555 -14.297 -18.047 1 68.62 107 ASP B CA 1
ATOM 2038 C C . ASP B 1 107 ? 12.719 -15.82 -18.016 1 68.62 107 ASP B C 1
ATOM 2040 O O . ASP B 1 107 ? 13.812 -16.328 -17.766 1 68.62 107 ASP B O 1
ATOM 2044 N N . GLY B 1 108 ? 11.711 -16.469 -18.312 1 70.69 108 GLY B N 1
ATOM 2045 C CA . GLY B 1 108 ? 11.75 -17.922 -18.375 1 70.69 108 GLY B CA 1
ATOM 2046 C C . GLY B 1 108 ? 11.875 -18.578 -17.016 1 70.69 108 GLY B C 1
ATOM 2047 O O . GLY B 1 108 ? 12.258 -19.75 -16.906 1 70.69 108 GLY B O 1
ATOM 2048 N N . ASP B 1 109 ? 11.633 -17.781 -15.992 1 78.44 109 ASP B N 1
ATOM 2049 C CA . ASP B 1 109 ? 11.797 -18.297 -14.641 1 78.44 109 ASP B CA 1
ATOM 2050 C C . ASP B 1 109 ? 10.586 -19.109 -14.211 1 78.44 109 ASP B C 1
ATOM 2052 O O . ASP B 1 109 ? 10.672 -19.938 -13.297 1 78.44 109 ASP B O 1
ATOM 2056 N N . VAL B 1 110 ? 9.562 -18.906 -14.859 1 87.25 110 VAL B N 1
ATOM 2057 C CA . VAL B 1 110 ? 8.336 -19.625 -14.531 1 87.25 110 VAL B CA 1
ATOM 2058 C C . VAL B 1 110 ? 8.289 -20.938 -15.305 1 87.25 110 VAL B C 1
ATOM 2060 O O . VAL B 1 110 ? 8.289 -20.953 -16.531 1 87.25 110 VAL B O 1
ATOM 2063 N N . LEU B 1 111 ? 8.234 -22 -14.625 1 88.25 111 LEU B N 1
ATOM 2064 C CA . LEU B 1 111 ? 8.336 -23.344 -15.195 1 88.25 111 LEU B CA 1
ATOM 2065 C C . LEU B 1 111 ? 6.957 -23.891 -15.547 1 88.25 111 LEU B C 1
ATOM 2067 O O . LEU B 1 111 ? 6.793 -24.562 -16.562 1 88.25 111 LEU B O 1
ATOM 2071 N N . ALA B 1 112 ? 6.023 -23.562 -14.719 1 91.94 112 ALA B N 1
ATOM 2072 C CA . ALA B 1 112 ? 4.688 -24.125 -14.898 1 91.94 112 ALA B CA 1
ATOM 2073 C C . ALA B 1 112 ? 3.652 -23.359 -14.094 1 91.94 112 ALA B C 1
ATOM 2075 O O . ALA B 1 112 ? 4.004 -22.625 -13.164 1 91.94 112 ALA B O 1
ATOM 2076 N N . CYS B 1 113 ? 2.375 -23.594 -14.484 1 94.38 113 CYS B N 1
ATOM 2077 C CA . CYS B 1 113 ? 1.223 -23.078 -13.75 1 94.38 113 CYS B CA 1
ATOM 2078 C C . CYS B 1 113 ? 0.421 -24.203 -13.125 1 94.38 113 CYS B C 1
ATOM 2080 O O . CYS B 1 113 ? 0.229 -25.25 -13.742 1 94.38 113 CYS B O 1
ATOM 2082 N N . HIS B 1 114 ? -0.037 -23.984 -11.93 1 94.75 114 HIS B N 1
ATOM 2083 C CA . HIS B 1 114 ? -0.783 -25 -11.203 1 94.75 114 HIS B CA 1
ATOM 2084 C C . HIS B 1 114 ? -2.057 -24.422 -10.594 1 94.75 114 HIS B C 1
ATOM 2086 O O . HIS B 1 114 ? -2.029 -23.359 -9.977 1 94.75 114 HIS B O 1
ATOM 2092 N N . TRP B 1 115 ? -3.123 -25.125 -10.82 1 96.62 115 TRP B N 1
ATOM 2093 C CA . TRP B 1 115 ? -4.336 -24.875 -10.047 1 96.62 115 TRP B CA 1
ATOM 2094 C C . TRP B 1 115 ? -4.41 -25.828 -8.844 1 96.62 115 TRP B C 1
ATOM 2096 O O . TRP B 1 115 ? -4.582 -27.031 -9.008 1 96.62 115 TRP B O 1
ATOM 2106 N N . LEU B 1 116 ? -4.262 -25.25 -7.684 1 97.38 116 LEU B N 1
ATOM 2107 C CA . LEU B 1 116 ? -4.145 -26.078 -6.484 1 97.38 116 LEU B CA 1
ATOM 2108 C C . LEU B 1 116 ? -5.25 -25.75 -5.488 1 97.38 116 LEU B C 1
ATOM 2110 O O . LEU B 1 116 ? -5.621 -24.578 -5.328 1 97.38 116 LEU B O 1
ATOM 2114 N N . THR B 1 117 ? -5.75 -26.797 -4.832 1 97.88 117 THR B N 1
ATOM 2115 C CA . THR B 1 117 ? -6.652 -26.594 -3.705 1 97.88 117 THR B CA 1
ATOM 2116 C C . THR B 1 117 ? -5.887 -26.094 -2.486 1 97.88 117 THR B C 1
ATOM 2118 O O . THR B 1 117 ? -4.652 -26.125 -2.461 1 97.88 117 THR B O 1
ATOM 2121 N N . LEU B 1 118 ? -6.672 -25.594 -1.528 1 98 118 LEU B N 1
ATOM 2122 C CA . LEU B 1 118 ? -6.055 -25.156 -0.285 1 98 118 LEU B CA 1
ATOM 2123 C C . LEU B 1 118 ? -5.254 -26.281 0.361 1 98 118 LEU B C 1
ATOM 2125 O O . LEU B 1 118 ? -4.148 -26.047 0.863 1 98 118 LEU B O 1
ATOM 2129 N N . ALA B 1 119 ? -5.785 -27.438 0.368 1 97.94 119 ALA B N 1
ATOM 2130 C CA . ALA B 1 119 ? -5.137 -28.594 0.978 1 97.94 119 ALA B CA 1
ATOM 2131 C C . ALA B 1 119 ? -3.816 -28.922 0.283 1 97.94 119 ALA B C 1
ATOM 2133 O O . ALA B 1 119 ? -2.816 -29.219 0.941 1 97.94 119 ALA B O 1
ATOM 2134 N N . GLU B 1 120 ? -3.801 -28.891 -0.972 1 97.81 120 GLU B N 1
ATOM 2135 C CA . GLU B 1 120 ? -2.588 -29.141 -1.743 1 97.81 120 GLU B CA 1
ATOM 2136 C C . GLU B 1 120 ? -1.525 -28.094 -1.468 1 97.81 120 GLU B C 1
ATOM 2138 O O . GLU B 1 120 ? -0.338 -28.406 -1.365 1 97.81 120 GLU B O 1
ATOM 2143 N N . ILE B 1 121 ? -1.928 -26.844 -1.384 1 97.94 121 ILE B N 1
ATOM 2144 C CA . ILE B 1 121 ? -0.995 -25.766 -1.086 1 97.94 121 ILE B CA 1
ATOM 2145 C C . ILE B 1 121 ? -0.423 -25.953 0.317 1 97.94 121 ILE B C 1
ATOM 2147 O O . ILE B 1 121 ? 0.776 -25.766 0.536 1 97.94 121 ILE B O 1
ATOM 2151 N N . ALA B 1 122 ? -1.256 -26.281 1.235 1 96.94 122 ALA B N 1
ATOM 2152 C CA . ALA B 1 122 ? -0.812 -26.531 2.605 1 96.94 122 ALA B CA 1
ATOM 2153 C C . ALA B 1 122 ? 0.26 -27.609 2.65 1 96.94 122 ALA B C 1
ATOM 2155 O O . ALA B 1 122 ? 1.204 -27.531 3.439 1 96.94 122 ALA B O 1
ATOM 2156 N N . GLU B 1 123 ? 0.122 -28.578 1.832 1 95.56 123 GLU B N 1
ATOM 2157 C CA . GLU B 1 123 ? 1.068 -29.688 1.776 1 95.56 123 GLU B CA 1
ATOM 2158 C C . GLU B 1 123 ? 2.426 -29.234 1.25 1 95.56 123 GLU B C 1
ATOM 2160 O O . GLU B 1 123 ? 3.461 -29.797 1.609 1 95.56 123 GLU B O 1
ATOM 2165 N N . CYS B 1 124 ? 2.426 -28.203 0.494 1 92.94 124 CYS B N 1
ATOM 2166 C CA . CYS B 1 124 ? 3.678 -27.734 -0.09 1 92.94 124 CYS B CA 1
ATOM 2167 C C . CYS B 1 124 ? 4.133 -26.438 0.569 1 92.94 124 CYS B C 1
ATOM 2169 O O . CYS B 1 124 ? 4.926 -25.688 -0.005 1 92.94 124 CYS B O 1
ATOM 2171 N N . LYS B 1 125 ? 3.707 -26.141 1.681 1 92.19 125 LYS B N 1
ATOM 2172 C CA . LYS B 1 125 ? 3.955 -24.875 2.375 1 92.19 125 LYS B CA 1
ATOM 2173 C C . LYS B 1 125 ? 5.449 -24.594 2.465 1 92.19 125 LYS B C 1
ATOM 2175 O O . LYS B 1 125 ? 5.883 -23.469 2.197 1 92.19 125 LYS B O 1
ATOM 2180 N N . PRO B 1 126 ? 6.246 -25.641 2.703 1 92.12 126 PRO B N 1
ATOM 2181 C CA . PRO B 1 126 ? 7.684 -25.375 2.795 1 92.12 126 PRO B CA 1
ATOM 2182 C C . PRO B 1 126 ? 8.281 -24.922 1.466 1 92.12 126 PRO B C 1
ATOM 2184 O O . PRO B 1 126 ? 9.367 -24.344 1.441 1 92.12 126 PRO B O 1
ATOM 2187 N N . ALA B 1 127 ? 7.605 -25.203 0.43 1 95.12 127 ALA B N 1
ATOM 2188 C CA . ALA B 1 127 ? 8.117 -24.891 -0.902 1 95.12 127 ALA B CA 1
ATOM 2189 C C . ALA B 1 127 ? 7.551 -23.562 -1.41 1 95.12 127 ALA B C 1
ATOM 2191 O O . ALA B 1 127 ? 7.84 -23.156 -2.533 1 95.12 127 ALA B O 1
ATOM 2192 N N . LEU B 1 128 ? 6.789 -22.906 -0.602 1 96.75 128 LEU B N 1
ATOM 2193 C CA . LEU B 1 128 ? 6.266 -21.609 -1.009 1 96.75 128 LEU B CA 1
ATOM 2194 C C . LEU B 1 128 ? 7.375 -20.562 -1.066 1 96.75 128 LEU B C 1
ATOM 2196 O O . LEU B 1 128 ? 8.273 -20.562 -0.217 1 96.75 128 LEU B O 1
ATOM 2200 N N . ARG B 1 129 ? 7.305 -19.656 -2.064 1 94.69 129 ARG B N 1
ATOM 2201 C CA . ARG B 1 129 ? 8.312 -18.625 -2.316 1 94.69 129 ARG B CA 1
ATOM 2202 C C . ARG B 1 129 ? 8.516 -17.734 -1.09 1 94.69 129 ARG B C 1
ATOM 2204 O O . ARG B 1 129 ? 9.633 -17.312 -0.805 1 94.69 129 ARG B O 1
ATOM 2211 N N . SER B 1 130 ? 7.523 -17.453 -0.368 1 94.31 130 SER B N 1
ATOM 2212 C CA . SER B 1 130 ? 7.523 -16.641 0.847 1 94.31 130 SER B CA 1
ATOM 2213 C C . SER B 1 130 ? 6.277 -16.906 1.688 1 94.31 130 SER B C 1
ATOM 2215 O O . SER B 1 130 ? 5.316 -17.5 1.209 1 94.31 130 SER B O 1
ATOM 2217 N N . PRO B 1 131 ? 6.324 -16.5 2.914 1 95.5 131 PRO B N 1
ATOM 2218 C CA . PRO B 1 131 ? 5.125 -16.641 3.74 1 95.5 131 PRO B CA 1
ATOM 2219 C C . PRO B 1 131 ? 3.938 -15.844 3.197 1 95.5 131 PRO B C 1
ATOM 2221 O O . PRO B 1 131 ? 2.791 -16.109 3.57 1 95.5 131 PRO B O 1
ATOM 2224 N N . LEU B 1 132 ? 4.172 -14.914 2.359 1 97.56 132 LEU B N 1
ATOM 2225 C CA . LEU B 1 132 ? 3.117 -14.047 1.855 1 97.56 132 LEU B CA 1
ATOM 2226 C C . LEU B 1 132 ? 2.143 -14.82 0.977 1 97.56 132 LEU B C 1
ATOM 2228 O O . LEU B 1 132 ? 0.958 -14.484 0.905 1 97.56 132 LEU B O 1
ATOM 2232 N N . VAL B 1 133 ? 2.645 -15.859 0.286 1 98.06 133 VAL B N 1
ATOM 2233 C CA . VAL B 1 133 ? 1.779 -16.656 -0.575 1 98.06 133 VAL B CA 1
ATOM 2234 C C . VAL B 1 133 ? 0.647 -17.266 0.25 1 98.06 133 VAL B C 1
ATOM 2236 O O . VAL B 1 133 ? -0.528 -17.109 -0.088 1 98.06 133 VAL B O 1
ATOM 2239 N N . TRP B 1 134 ? 1.047 -17.875 1.325 1 97.94 134 TRP B N 1
ATOM 2240 C CA . TRP B 1 134 ? 0.068 -18.5 2.215 1 97.94 134 TRP B CA 1
ATOM 2241 C C . TRP B 1 134 ? -0.81 -17.438 2.875 1 97.94 134 TRP B C 1
ATOM 2243 O O . TRP B 1 134 ? -2.031 -17.594 2.943 1 97.94 134 TRP B O 1
ATOM 2253 N N . GLN B 1 135 ? -0.226 -16.406 3.354 1 98.25 135 GLN B N 1
ATOM 2254 C CA . GLN B 1 135 ? -0.965 -15.367 4.051 1 98.25 135 GLN B CA 1
ATOM 2255 C C . GLN B 1 135 ? -2.031 -14.75 3.15 1 98.25 135 GLN B C 1
ATOM 2257 O O . GLN B 1 135 ? -3.154 -14.492 3.592 1 98.25 135 GLN B O 1
ATOM 2262 N N . CYS B 1 136 ? -1.726 -14.492 1.902 1 98.5 136 CYS B N 1
ATOM 2263 C CA . CYS B 1 136 ? -2.68 -13.93 0.955 1 98.5 136 CYS B CA 1
ATOM 2264 C C . CYS B 1 136 ? -3.896 -14.828 0.803 1 98.5 136 CYS B C 1
ATOM 2266 O O . CYS B 1 136 ? -5.031 -14.352 0.79 1 98.5 136 CYS B O 1
ATOM 2268 N N . ILE B 1 137 ? -3.594 -16.062 0.652 1 98.62 137 ILE B N 1
ATOM 2269 C CA . ILE B 1 137 ? -4.676 -17.016 0.479 1 98.62 137 ILE B CA 1
ATOM 2270 C C . ILE B 1 137 ? -5.551 -17.047 1.731 1 98.62 137 ILE B C 1
ATOM 2272 O O . ILE B 1 137 ? -6.781 -17.047 1.637 1 98.62 137 ILE B O 1
ATOM 2276 N N . GLN B 1 138 ? -4.93 -17.016 2.877 1 98.44 138 GLN B N 1
ATOM 2277 C CA . GLN B 1 138 ? -5.672 -17 4.133 1 98.44 138 GLN B CA 1
ATOM 2278 C C . GLN B 1 138 ? -6.539 -15.75 4.242 1 98.44 138 GLN B C 1
ATOM 2280 O O . GLN B 1 138 ? -7.691 -15.82 4.668 1 98.44 138 GLN B O 1
ATOM 2285 N N . ASP B 1 139 ? -6.031 -14.656 3.922 1 98.81 139 ASP B N 1
ATOM 2286 C CA . ASP B 1 139 ? -6.793 -13.414 3.969 1 98.81 139 ASP B CA 1
ATOM 2287 C C . ASP B 1 139 ? -7.984 -13.461 3.016 1 98.81 139 ASP B C 1
ATOM 2289 O O . ASP B 1 139 ? -9.078 -13.023 3.363 1 98.81 139 ASP B O 1
ATOM 2293 N N . TYR B 1 140 ? -7.711 -13.938 1.819 1 98.81 140 TYR B N 1
ATOM 2294 C CA . TYR B 1 140 ? -8.789 -14.109 0.852 1 98.81 140 TYR B CA 1
ATOM 2295 C C . TYR B 1 140 ? -9.898 -14.984 1.424 1 98.81 140 TYR B C 1
ATOM 2297 O O . TYR B 1 140 ? -11.078 -14.617 1.359 1 98.81 140 TYR B O 1
ATOM 2305 N N . LEU B 1 141 ? -9.547 -16.094 1.977 1 98.56 141 LEU B N 1
ATOM 2306 C CA . LEU B 1 141 ? -10.516 -17.062 2.504 1 98.56 141 LEU B CA 1
ATOM 2307 C C . LEU B 1 141 ? -11.234 -16.484 3.723 1 98.56 141 LEU B C 1
ATOM 2309 O O . LEU B 1 141 ? -12.375 -16.859 3.998 1 98.56 141 LEU B O 1
ATOM 2313 N N . ALA B 1 142 ? -10.578 -15.656 4.43 1 98.38 142 ALA B N 1
ATOM 2314 C CA . ALA B 1 142 ? -11.18 -15.008 5.594 1 98.38 142 ALA B CA 1
ATOM 2315 C C . ALA B 1 142 ? -12.188 -13.945 5.164 1 98.38 142 ALA B C 1
ATOM 2317 O O . ALA B 1 142 ? -12.891 -13.375 6.004 1 98.38 142 ALA B O 1
ATOM 2318 N N . GLY B 1 143 ? -12.266 -13.586 3.906 1 98.12 143 GLY B N 1
ATOM 2319 C CA . GLY B 1 143 ? -13.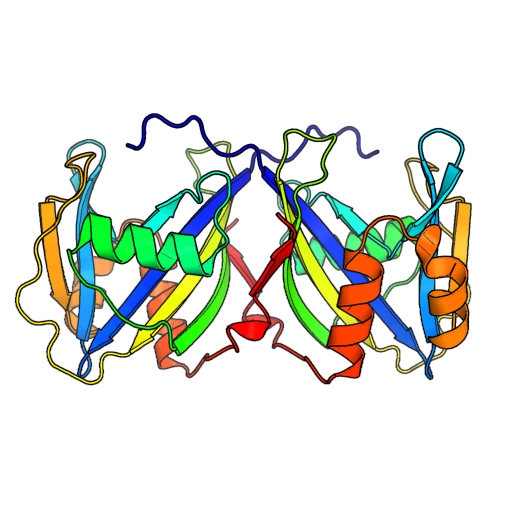32 -12.719 3.402 1 98.12 143 GLY B CA 1
ATOM 2320 C C . GLY B 1 143 ? -12.836 -11.32 3.088 1 98.12 143 GLY B C 1
ATOM 2321 O O . GLY B 1 143 ? -13.633 -10.438 2.768 1 98.12 143 GLY B O 1
ATOM 2322 N N . THR B 1 144 ? -11.531 -11.078 3.16 1 98.38 144 THR B N 1
ATOM 2323 C CA . THR B 1 144 ? -11 -9.758 2.844 1 98.38 144 THR B CA 1
ATOM 2324 C C . THR B 1 144 ? -11.211 -9.43 1.369 1 98.38 144 THR B C 1
ATOM 2326 O O . THR B 1 144 ? -10.797 -10.195 0.494 1 98.38 144 THR B O 1
ATOM 2329 N N . ARG B 1 145 ? -11.922 -8.344 1.104 1 98.69 145 ARG B N 1
ATOM 2330 C CA . ARG B 1 145 ? -12.156 -7.797 -0.227 1 98.69 145 ARG B CA 1
ATOM 2331 C C . ARG B 1 145 ? -12.156 -6.273 -0.202 1 98.69 145 ARG B C 1
ATOM 2333 O O . ARG B 1 145 ? -13.195 -5.648 0.024 1 98.69 145 ARG B O 1
ATOM 2340 N N . LEU B 1 146 ? -11.078 -5.715 -0.444 1 98.75 146 LEU B N 1
ATOM 2341 C CA . LEU B 1 146 ? -10.977 -4.258 -0.429 1 98.75 146 LEU B CA 1
ATOM 2342 C C . LEU B 1 146 ? -11.258 -3.682 -1.812 1 98.75 146 LEU B C 1
ATOM 2344 O O . LEU B 1 146 ? -10.977 -4.324 -2.826 1 98.75 146 LEU B O 1
ATOM 2348 N N . PRO B 1 147 ? -11.789 -2.482 -1.848 1 98.5 147 PRO B N 1
ATOM 2349 C CA . PRO B 1 147 ? -12.125 -1.887 -3.141 1 98.5 147 PRO B CA 1
ATOM 2350 C C . PRO B 1 147 ? -10.898 -1.447 -3.932 1 98.5 147 PRO B C 1
ATOM 2352 O O . PRO B 1 147 ? -9.992 -0.827 -3.373 1 98.5 147 PRO B O 1
ATOM 2355 N N . LEU B 1 148 ? -10.867 -1.735 -5.215 1 98.69 148 LEU B N 1
ATOM 2356 C CA . LEU B 1 148 ? -9.766 -1.368 -6.102 1 98.69 148 LEU B CA 1
ATOM 2357 C C . LEU B 1 148 ? -9.633 0.148 -6.203 1 98.69 148 LEU B C 1
ATOM 2359 O O . LEU B 1 148 ? -8.547 0.664 -6.477 1 98.69 148 LEU B O 1
ATOM 2363 N N . SER B 1 149 ? -10.695 0.875 -5.941 1 98.25 149 SER B N 1
ATOM 2364 C CA . SER B 1 149 ? -10.703 2.33 -6.047 1 98.25 149 SER B CA 1
ATOM 2365 C C . SER B 1 149 ? -9.789 2.965 -5.008 1 98.25 149 SER B C 1
ATOM 2367 O O . SER B 1 149 ? -9.461 4.148 -5.098 1 98.25 149 SER B O 1
ATOM 2369 N N . ALA B 1 150 ? -9.383 2.188 -4 1 98.5 150 ALA B N 1
ATOM 2370 C CA . ALA B 1 150 ? -8.5 2.707 -2.957 1 98.5 150 ALA B CA 1
ATOM 2371 C C . ALA B 1 150 ? -7.035 2.557 -3.35 1 98.5 150 ALA B C 1
ATOM 2373 O O . ALA B 1 150 ? -6.145 2.979 -2.611 1 98.5 150 ALA B O 1
ATOM 2374 N N . LEU B 1 151 ? -6.773 1.937 -4.449 1 98.56 151 LEU B N 1
ATOM 2375 C CA . LEU B 1 151 ? -5.461 1.943 -5.086 1 98.56 151 LEU B CA 1
ATOM 2376 C C . LEU B 1 151 ? -5.367 3.047 -6.133 1 98.56 151 LEU B C 1
ATOM 2378 O O . LEU B 1 151 ? -5.906 2.91 -7.234 1 98.56 151 LEU B O 1
ATOM 2382 N N . LYS B 1 152 ? -4.66 4.102 -5.793 1 98.06 152 LYS B N 1
ATOM 2383 C CA . LYS B 1 152 ? -4.637 5.266 -6.676 1 98.06 152 LYS B CA 1
ATOM 2384 C C . LYS B 1 152 ? -3.217 5.57 -7.145 1 98.06 152 LYS B C 1
ATOM 2386 O O . LYS B 1 152 ? -2.244 5.199 -6.484 1 98.06 152 LYS B O 1
ATOM 2391 N N . ALA B 1 153 ? -3.16 6.148 -8.266 1 97.19 153 ALA B N 1
ATOM 2392 C CA . ALA B 1 153 ? -1.854 6.477 -8.836 1 97.19 153 ALA B CA 1
ATOM 2393 C C . ALA B 1 153 ? -1.871 7.859 -9.484 1 97.19 153 ALA B C 1
ATOM 2395 O O . ALA B 1 153 ? -2.797 8.188 -10.227 1 97.19 153 ALA B O 1
ATOM 2396 N N . PHE B 1 154 ? -0.98 8.664 -9.125 1 95 154 PHE B N 1
ATOM 2397 C CA . PHE B 1 154 ? -0.678 9.953 -9.734 1 95 154 PHE B CA 1
ATOM 2398 C C . PHE B 1 154 ? 0.694 9.938 -10.391 1 95 154 PHE B C 1
ATOM 2400 O O . PHE B 1 154 ? 1.639 10.555 -9.898 1 95 154 PHE B O 1
ATOM 2407 N N . ILE B 1 155 ? 0.805 9.25 -11.484 1 90.44 155 ILE B N 1
ATOM 2408 C CA . ILE B 1 155 ? 2.111 8.969 -12.07 1 90.44 155 ILE B CA 1
ATOM 2409 C C . ILE B 1 155 ? 2.113 9.375 -13.547 1 90.44 155 ILE B C 1
ATOM 2411 O O . ILE B 1 155 ? 1.057 9.445 -14.172 1 90.44 155 ILE B O 1
#

Organism: Aeromonas hydrophila subsp. hydrophila (strain ATCC 7966 / DSM 30187 / BCRC 13018 / CCUG 14551 / JCM 1027 / KCTC 2358 / NCIMB 9240 / NCTC 8049) (NCBI:txid380703)

InterPro domains:
  IPR000086 NUDIX hydrolase domain [PF00293] (10-123)
  IPR000086 NUDIX hydrolase domain [PS51462] (8-141)
  IPR015797 NUDIX hydrolase-like domain superfamily [SSF55811] (4-150)
  IPR020084 NUDIX hydrolase, conserved site [PS00893] (41-62)
  IPR020476 NUDIX hydrolase [PR00502] (36-50)
  IPR020476 NUDIX hydrolase [PR00502] (50-65)
  IPR033713 Phosphatase NudJ [cd03675] (11-151)

pLDDT: mean 92.74, std 9.58, range [41.94, 98.88]

Foldseek 3Di:
DPPDDDAAEFEKEFEFEDEPQWTKWWWFADPNATAIEGQMDGDDPPDFRLRRHQVSCCQAKVFGADWQFWQDWDWDDDPVDSHIYIYIYTYGYDPDDRPDIHHNHPVCRTDGMDTGHPVRCVVCVVRHPDVVRVVRVVSVVVPGGHHPVVRDDDD/DPPDDDAAEFEKEFEFEDEPQWTKWWWFADPNAIAIEGQMDGDDPPDFRLRRHQVSCCQAKVFGADWQFWQDWDWDDDPVDSHIYIYTYTYGYDPDDRPDIHHNHPVCRTDGMDTGHPVRCVVCVVRHPDVVRVVRVVSVVVPGGHHPVVRDDDD

Sequence (310 aa):
MSDHPPLPTRLTVAALVHWQGRFLLVEEEIKGQCRFNQPAGHVEPGEDLIQAACRELKEETGLTAAPTGWLGVYLYKPADSEATFVRTAVIFDLEKAPGQHHPEDPDGDVLACHWLTLAEIAECKPALRSPLVWQCIQDYLAGTRLPLSALKAFIMSDHPPLPTRLTVAALVHWQGRFLLVEEEIKGQCRFNQPAGHVEPGEDLIQAACRELKEETGLTAAPTGWLGVYLYKPADSEATFVRTAVIFDLEKAPGQHHPEDPDGDVLACHWLTLAEIAECKPALRSPLVWQCIQDYLAGTRLPLSALKAFI

Solvent-accessible surface area (backbone atoms only — not comparable to full-atom values): 16658 Å² total; per-residue (Å²): 90,79,87,59,72,78,53,49,38,42,52,33,28,26,29,48,34,37,46,94,75,23,33,47,31,29,33,29,66,55,96,89,36,74,25,38,33,46,34,50,45,68,46,53,89,91,54,47,70,65,56,35,24,49,49,29,30,27,32,46,32,47,45,82,75,66,75,73,22,26,57,42,41,38,36,38,40,54,91,91,48,84,43,33,33,43,34,37,39,37,30,29,68,48,87,61,82,79,66,89,58,52,58,56,34,90,54,59,47,52,75,46,77,43,79,36,41,67,69,58,47,61,74,41,51,88,37,36,69,46,72,60,56,59,50,49,52,51,41,48,74,73,63,53,69,39,67,58,83,33,60,41,66,54,109,92,80,86,60,73,78,52,50,39,40,52,33,29,25,30,47,35,37,46,94,76,22,33,47,31,30,32,28,66,53,96,89,36,73,24,38,31,44,32,48,45,70,46,52,89,90,54,46,69,66,55,33,24,49,50,28,30,26,32,46,33,46,45,82,77,65,75,74,23,26,58,43,41,37,37,38,41,53,90,90,47,84,43,34,34,44,32,36,38,35,29,29,69,49,91,61,82,80,65,89,57,53,58,56,33,89,54,59,48,52,75,45,77,42,79,36,40,67,69,58,47,61,73,41,50,88,37,37,68,45,73,60,56,58,49,51,52,50,41,47,73,73,62,52,68,40,67,59,82,32,60,41,64,54,107

Nearest PDB structures (foldseek):
  3dku-assembly8_H  TM=9.489E-01  e=1.788E-16  Escherichia coli APEC O1
  5ggc-assembly1_A  TM=7.869E-01  e=3.100E-09  Mycolicibacterium smegmatis MC2 155
  7b66-assembly1_A  TM=7.783E-01  e=1.335E-08  Homo sapiens
  7r0d-assembly1_AAA  TM=7.964E-01  e=4.240E-08  Homo sapiens
  7b64-assembly1_A-2  TM=7.916E-01  e=4.506E-08  Homo sapiens